Protein AF-A0A2G9TJM7-F1 (afdb_monomer)

Solvent-accessible surface area (backbone atoms only — not comparable to full-atom values): 10454 Å² total; per-residue (Å²): 120,75,66,50,82,43,73,69,55,93,67,30,61,35,33,40,41,34,58,48,59,63,87,46,55,68,60,52,51,51,42,48,72,38,75,63,13,54,89,72,20,67,50,42,52,72,30,36,35,33,71,35,37,36,23,47,44,52,87,74,45,71,68,45,54,50,48,42,71,71,67,34,31,42,33,38,42,65,28,68,54,80,73,73,67,66,75,70,68,60,82,82,78,74,41,66,43,72,48,73,52,54,57,79,51,56,87,92,41,102,71,52,72,57,55,92,48,51,75,65,69,49,48,55,59,16,48,41,61,52,59,49,78,41,38,54,69,51,53,51,40,32,63,72,44,49,84,80,53,64,70,53,80,58,53,40,45,41,57,51,7,51,28,20,60,74,44,68,48,81,87,79,89,63,86,69,66,59,59,79,128

InterPro domains:
  IPR002659 Glycosyl transferase, family 31 [PF01762] (28-93)
  IPR002659 Glycosyl transferase, family 31 [PF01762] (102-172)
  IPR002659 Glycosyl transferase, family 31 [PTHR11214] (13-95)

Organism: Teladorsagia circumcincta (NCBI:txid45464)

Mean predicted aligned error: 8.49 Å

Foldseek 3Di:
DDKQQADQDPLAFKEKEFEDELPVVVVVVVCCVEQCDLVHDVCNVVRNYAYAYEYEPDPNDPVSVVVCVPRSRYIYDDAYCPDPPVVVVPDDDQDFDFDDWDFADPPPDPDHDDCVQPVDRTQFGWGPGRIDMDGPVQVVLLVVCLVVHRHYNRCRSVRGTVSCVVSVNDDDDDPPNTDDD

pLDDT: mean 77.57, std 18.19, range [29.05, 96.69]

Sequence (181 aa):
LNFTSPRIHNESEIIVIVCTKPGDISIRNVIRQTWASPLFSEAVHNKSVSVVFLIGTGYVSLSVREEMRKYNDILQVDVPDSYGNLVYKGQKFIAVKTERGMGPAQEKKRRYIPESSFPEEYLPDYCSGPTYLMTPAALTALMEVVWEAKVFEVEDAFFTGVLARLAGVRIRTERGFWDRL

Secondary structure (DSSP, 8-state):
---------TT-SEEEEEE--TT-HHHHHHHHHTTT-TTT-HHHHTTSEEEEEEEEES---HHHHHHHHHH--EEEEEEE---SSSTTS-SS----EEE---PPPPTTSTT---TTT--SSSPPPEEESSEEEE-HHHHHHHHHHGGGS---S-HHHIIIIIHHHHTTPPP---TTSS---

Structure (mmCIF, N/CA/C/O backbone):
data_AF-A0A2G9TJM7-F1
#
_entry.id   AF-A0A2G9TJM7-F1
#
loop_
_atom_site.group_PDB
_atom_site.id
_atom_site.type_symbol
_atom_site.label_atom_id
_atom_site.label_alt_id
_atom_site.label_comp_id
_atom_site.label_asym_id
_atom_site.label_entity_id
_atom_site.label_seq_id
_atom_site.pdbx_PDB_ins_code
_atom_site.Cartn_x
_atom_site.Cartn_y
_atom_site.Cartn_z
_atom_site.occupancy
_atom_site.B_iso_or_equiv
_atom_site.auth_seq_id
_atom_site.auth_comp_id
_atom_site.auth_asym_id
_atom_site.auth_atom_id
_atom_site.pdbx_PDB_model_num
ATOM 1 N N . LEU A 1 1 ? 11.475 -11.031 -4.960 1.00 51.59 1 LEU A N 1
ATOM 2 C CA . LEU A 1 1 ? 10.708 -9.963 -4.304 1.00 51.59 1 LEU A CA 1
ATOM 3 C C . LEU A 1 1 ? 10.397 -10.409 -2.874 1.00 51.59 1 LEU A C 1
ATOM 5 O O . LEU A 1 1 ? 9.583 -11.295 -2.675 1.00 51.59 1 LEU A O 1
ATOM 9 N N . ASN A 1 2 ? 11.093 -9.894 -1.861 1.00 55.03 2 ASN A N 1
ATOM 10 C CA . ASN A 1 2 ? 10.727 -10.213 -0.475 1.00 55.03 2 ASN A CA 1
ATOM 11 C C . ASN A 1 2 ? 9.569 -9.310 -0.051 1.00 55.03 2 ASN A C 1
ATOM 13 O O . ASN A 1 2 ? 9.771 -8.108 0.104 1.00 55.03 2 ASN A O 1
ATOM 17 N N . PHE A 1 3 ? 8.383 -9.886 0.144 1.00 65.94 3 PHE A N 1
ATOM 18 C CA . PHE A 1 3 ? 7.226 -9.155 0.656 1.00 65.94 3 PHE A CA 1
ATOM 19 C C . PHE A 1 3 ? 7.063 -9.385 2.148 1.00 65.94 3 PHE A C 1
ATOM 21 O O . PHE A 1 3 ? 7.207 -10.504 2.646 1.00 65.94 3 PHE A O 1
ATOM 28 N N . THR A 1 4 ? 6.711 -8.324 2.861 1.00 77.75 4 THR A N 1
ATOM 29 C CA . THR A 1 4 ? 6.114 -8.467 4.186 1.00 77.75 4 THR A CA 1
ATOM 30 C C . THR A 1 4 ? 4.621 -8.718 4.052 1.00 77.75 4 THR A C 1
ATOM 32 O O . THR A 1 4 ? 3.970 -8.178 3.164 1.00 77.75 4 THR A O 1
ATOM 35 N N . SER A 1 5 ? 4.066 -9.539 4.938 1.00 80.75 5 SER A N 1
ATOM 36 C CA . SER A 1 5 ? 2.626 -9.788 4.997 1.00 80.75 5 SER A CA 1
ATOM 37 C C . SER A 1 5 ? 2.018 -8.936 6.112 1.00 80.75 5 SER A C 1
ATOM 39 O O . SER A 1 5 ? 2.157 -9.308 7.281 1.00 80.75 5 SER A O 1
ATOM 41 N N . PRO A 1 6 ? 1.386 -7.789 5.798 1.00 89.31 6 PRO A N 1
ATOM 42 C CA . PRO A 1 6 ? 0.710 -6.997 6.814 1.00 89.31 6 PRO A CA 1
ATOM 43 C C . PRO A 1 6 ? -0.461 -7.784 7.408 1.00 89.31 6 PRO A C 1
ATOM 45 O O . PRO A 1 6 ? -1.064 -8.644 6.761 1.00 89.31 6 PRO A O 1
ATOM 48 N N . ARG A 1 7 ? -0.814 -7.473 8.654 1.00 88.44 7 ARG A N 1
ATOM 49 C CA . ARG A 1 7 ? -1.993 -8.032 9.307 1.00 88.44 7 ARG A CA 1
ATOM 50 C C . ARG A 1 7 ? -3.245 -7.393 8.719 1.00 88.44 7 ARG A C 1
ATOM 52 O O . ARG A 1 7 ? -3.526 -6.228 8.975 1.00 88.44 7 ARG A O 1
ATOM 59 N N . ILE A 1 8 ? -4.021 -8.196 8.007 1.00 89.62 8 ILE A N 1
ATOM 60 C CA . ILE A 1 8 ? -5.370 -7.855 7.555 1.00 89.62 8 ILE A CA 1
ATOM 61 C C . ILE A 1 8 ? -6.353 -8.644 8.419 1.00 89.62 8 ILE A C 1
ATOM 63 O O . ILE A 1 8 ? -6.132 -9.825 8.696 1.00 89.62 8 ILE A O 1
ATOM 67 N N . HIS A 1 9 ? -7.400 -7.984 8.912 1.00 89.44 9 HIS A N 1
ATOM 68 C CA . HIS A 1 9 ? -8.429 -8.648 9.710 1.00 89.44 9 HIS A CA 1
ATOM 69 C C . HIS A 1 9 ? -9.325 -9.522 8.822 1.00 89.44 9 HIS A C 1
ATOM 71 O O . HIS A 1 9 ? -9.636 -9.145 7.696 1.00 89.44 9 HIS A O 1
ATOM 77 N N . ASN A 1 10 ? -9.764 -10.678 9.328 1.00 89.06 10 ASN A N 1
ATOM 78 C CA . ASN A 1 10 ? -10.636 -11.588 8.572 1.00 89.06 10 ASN A CA 1
ATOM 79 C C . ASN A 1 10 ? -11.998 -10.950 8.260 1.00 89.06 10 ASN A C 1
ATOM 81 O O . ASN A 1 10 ? -12.640 -11.308 7.281 1.00 89.06 10 ASN A O 1
ATOM 85 N N . GLU A 1 11 ? -12.425 -10.014 9.106 1.00 92.94 11 GLU A N 1
ATOM 86 C CA . GLU A 1 11 ? -13.655 -9.238 8.977 1.00 92.94 11 GLU A CA 1
ATOM 87 C C . GLU A 1 11 ? -13.518 -8.052 8.010 1.00 92.94 11 GLU A C 1
ATOM 89 O O . GLU A 1 11 ? -14.500 -7.360 7.753 1.00 92.94 11 GLU A O 1
ATOM 94 N N . SER A 1 12 ? -12.315 -7.777 7.494 1.00 92.88 12 SER A N 1
ATOM 95 C CA . SER A 1 12 ? -12.115 -6.656 6.582 1.00 92.88 12 SER A CA 1
ATOM 96 C C . SER A 1 12 ? -12.793 -6.908 5.245 1.00 92.88 12 SER A C 1
ATOM 98 O O . SER A 1 12 ? -12.506 -7.877 4.552 1.00 92.88 12 SER A O 1
ATOM 100 N N . GLU A 1 13 ? -13.653 -5.981 4.854 1.00 93.31 13 GLU A N 1
ATOM 101 C CA . GLU A 1 13 ? -14.315 -5.955 3.550 1.00 93.31 13 GLU A CA 1
ATOM 102 C C . GLU A 1 13 ? -13.517 -5.094 2.565 1.00 93.31 13 GLU A C 1
ATOM 104 O O . GLU A 1 13 ? -13.485 -5.358 1.360 1.00 93.31 13 GLU A O 1
ATOM 109 N N . ILE A 1 14 ? -12.831 -4.075 3.094 1.00 92.19 14 ILE A N 1
ATOM 110 C CA . ILE A 1 14 ? -12.048 -3.106 2.334 1.00 92.19 14 ILE A CA 1
ATOM 111 C C . ILE A 1 14 ? -10.655 -2.970 2.952 1.00 92.19 14 ILE A C 1
ATOM 113 O O . ILE A 1 14 ? -10.470 -2.905 4.167 1.00 92.19 14 ILE A O 1
ATOM 117 N N . ILE A 1 15 ? -9.660 -2.872 2.081 1.00 93.25 15 ILE A N 1
ATOM 118 C CA . ILE A 1 15 ? -8.293 -2.501 2.406 1.00 93.25 15 ILE A CA 1
ATOM 119 C C . ILE A 1 15 ? -8.015 -1.134 1.792 1.00 93.25 15 ILE A C 1
ATOM 121 O O . ILE A 1 15 ? -8.187 -0.937 0.586 1.00 93.25 15 ILE A O 1
ATOM 125 N N . VAL A 1 16 ? -7.557 -0.202 2.624 1.00 92.88 16 VAL A N 1
ATOM 126 C CA . VAL A 1 16 ? -7.010 1.082 2.182 1.00 92.88 16 VAL A CA 1
ATOM 127 C C . VAL A 1 16 ? -5.499 0.936 2.069 1.00 92.88 16 VAL A C 1
ATOM 129 O O . VAL A 1 16 ? -4.809 0.825 3.081 1.00 92.88 16 VAL A O 1
ATOM 132 N N . ILE A 1 17 ? -4.984 0.950 0.844 1.00 90.62 17 ILE A N 1
ATOM 133 C CA . ILE A 1 17 ? -3.545 0.988 0.576 1.00 90.62 17 ILE A CA 1
ATOM 134 C C . ILE A 1 17 ? -3.094 2.445 0.548 1.00 90.62 17 ILE A C 1
ATOM 136 O O . ILE A 1 17 ? -3.658 3.236 -0.206 1.00 90.62 17 ILE A O 1
ATOM 140 N N . VAL A 1 18 ? -2.071 2.796 1.329 1.00 90.44 18 VAL A N 1
ATOM 141 C CA . VAL A 1 18 ? -1.464 4.136 1.355 1.00 90.44 18 VAL A CA 1
ATOM 142 C C . VAL A 1 18 ? 0.018 4.045 0.995 1.00 90.44 18 VAL A C 1
ATOM 144 O O . VAL A 1 18 ? 0.817 3.508 1.760 1.00 90.44 18 VAL A O 1
ATOM 147 N N . CYS A 1 19 ? 0.404 4.606 -0.147 1.00 86.44 19 CYS A N 1
ATOM 148 C CA . CYS A 1 19 ? 1.792 4.647 -0.606 1.00 86.44 19 CYS A CA 1
ATOM 149 C C . CYS A 1 19 ? 2.586 5.697 0.184 1.00 86.44 19 CYS A C 1
ATOM 151 O O . CYS A 1 19 ? 2.199 6.868 0.239 1.00 86.44 19 CYS A O 1
ATOM 153 N N . THR A 1 20 ? 3.709 5.300 0.786 1.00 86.12 20 THR A N 1
ATOM 154 C CA . THR A 1 20 ? 4.606 6.201 1.536 1.00 86.12 20 THR A CA 1
ATOM 155 C C . THR A 1 20 ? 6.072 5.839 1.301 1.00 86.12 20 THR A C 1
ATOM 157 O O . THR A 1 20 ? 6.383 4.708 0.935 1.00 86.12 20 THR A O 1
ATOM 160 N N . LYS A 1 21 ? 7.007 6.765 1.558 1.00 83.50 21 LYS A N 1
ATOM 161 C CA . LYS A 1 21 ? 8.436 6.409 1.563 1.00 83.50 21 LYS A CA 1
ATOM 162 C C . LYS A 1 21 ? 8.779 5.589 2.802 1.00 83.50 21 LYS A C 1
ATOM 164 O O . LYS A 1 21 ? 8.262 5.911 3.873 1.00 83.50 21 LYS A O 1
ATOM 169 N N . PRO A 1 22 ? 9.753 4.664 2.754 1.00 85.56 22 PRO A N 1
ATOM 170 C CA . PRO A 1 22 ? 10.273 3.996 3.945 1.00 85.56 22 PRO A CA 1
ATOM 171 C C . PRO A 1 22 ? 10.634 4.989 5.063 1.00 85.56 22 PRO A C 1
ATOM 173 O O . PRO A 1 22 ? 10.234 4.791 6.205 1.00 85.56 22 PRO A O 1
ATOM 176 N N . GLY A 1 23 ? 11.280 6.115 4.737 1.00 86.38 23 GLY A N 1
ATOM 177 C CA . GLY A 1 23 ? 11.669 7.141 5.716 1.00 86.38 23 GLY A CA 1
ATOM 178 C C . GLY A 1 23 ? 10.523 7.955 6.342 1.00 86.38 23 GLY A C 1
ATOM 179 O O . GLY A 1 23 ? 10.730 8.572 7.385 1.00 86.38 23 GLY A O 1
ATOM 180 N N . ASP A 1 24 ? 9.313 7.932 5.773 1.00 89.00 24 ASP A N 1
ATOM 181 C CA . ASP A 1 24 ? 8.179 8.780 6.185 1.00 89.00 24 ASP A CA 1
ATOM 182 C C . ASP A 1 24 ? 7.390 8.202 7.381 1.00 89.00 24 ASP A C 1
ATOM 184 O O . ASP A 1 24 ? 6.157 8.181 7.410 1.00 89.00 24 ASP A O 1
ATOM 188 N N . ILE A 1 25 ? 8.109 7.746 8.411 1.00 92.00 25 ILE A N 1
ATOM 189 C CA . ILE A 1 25 ? 7.541 7.152 9.636 1.00 92.00 25 ILE A CA 1
ATOM 190 C C . ILE A 1 25 ? 6.568 8.127 10.324 1.00 92.00 25 ILE A C 1
ATOM 192 O O . ILE A 1 25 ? 5.513 7.731 10.823 1.00 92.00 25 ILE A O 1
ATOM 196 N N . SER A 1 26 ? 6.901 9.423 10.346 1.00 92.44 26 SER A N 1
ATOM 197 C CA . SER A 1 26 ? 6.069 10.459 10.971 1.00 92.44 26 SER A CA 1
ATOM 198 C C . SER A 1 26 ? 4.715 10.616 10.275 1.00 92.44 26 SER A C 1
ATOM 200 O O . SER A 1 26 ? 3.699 10.716 10.958 1.00 92.44 26 SER A O 1
ATOM 202 N N . ILE A 1 27 ? 4.678 10.565 8.939 1.00 90.88 27 ILE A N 1
ATOM 203 C CA . ILE A 1 27 ? 3.437 10.646 8.156 1.00 90.88 27 ILE A CA 1
ATOM 204 C C . ILE A 1 27 ? 2.540 9.448 8.471 1.00 90.88 27 ILE A C 1
ATOM 206 O O . ILE A 1 27 ? 1.357 9.630 8.767 1.00 90.88 27 ILE A O 1
ATOM 210 N N . ARG A 1 28 ? 3.100 8.232 8.484 1.00 94.50 28 ARG A N 1
ATOM 211 C CA . ARG A 1 28 ? 2.340 7.027 8.848 1.00 94.50 28 ARG A CA 1
ATOM 212 C C . ARG A 1 28 ? 1.782 7.113 10.266 1.00 94.50 28 ARG A C 1
ATOM 214 O O . ARG A 1 28 ? 0.617 6.798 10.484 1.00 94.50 28 ARG A O 1
ATOM 221 N N . ASN A 1 29 ? 2.563 7.617 11.222 1.00 96.56 29 ASN A N 1
ATOM 222 C CA . ASN A 1 29 ? 2.089 7.823 12.592 1.00 96.56 29 ASN A CA 1
ATOM 223 C C . ASN A 1 29 ? 0.942 8.839 12.680 1.00 96.56 29 ASN A C 1
ATOM 225 O O . ASN A 1 29 ? -0.026 8.578 13.390 1.00 96.56 29 ASN A O 1
ATOM 229 N N . VAL A 1 30 ? 1.007 9.952 11.942 1.00 96.06 30 VAL A N 1
ATOM 230 C CA . VAL A 1 30 ? -0.104 10.919 11.877 1.00 96.06 30 VAL A CA 1
ATOM 231 C C . VAL A 1 30 ? -1.360 10.252 11.322 1.00 96.06 30 VAL A C 1
ATOM 233 O O . VAL A 1 30 ? -2.437 10.420 11.884 1.00 96.06 30 VAL A O 1
ATOM 236 N N . ILE A 1 31 ? -1.240 9.445 10.267 1.00 95.56 31 ILE A N 1
ATOM 237 C CA . ILE A 1 31 ? -2.373 8.702 9.700 1.00 95.56 31 ILE A CA 1
ATOM 238 C C . ILE A 1 31 ? -2.983 7.752 10.740 1.00 95.56 31 ILE A C 1
ATOM 240 O O . ILE A 1 31 ? -4.186 7.830 10.997 1.00 95.56 31 ILE A O 1
ATOM 244 N N . ARG A 1 32 ? -2.156 6.935 11.410 1.00 96.69 32 ARG A N 1
ATOM 245 C CA . ARG A 1 32 ? -2.582 6.015 12.487 1.00 96.69 32 ARG A CA 1
ATOM 246 C C . ARG A 1 32 ? -3.292 6.729 13.640 1.00 96.69 32 ARG A C 1
ATOM 248 O O . ARG A 1 32 ? -4.166 6.149 14.268 1.00 96.69 32 ARG A O 1
ATOM 255 N N . GLN A 1 33 ? -2.907 7.971 13.933 1.00 96.31 33 GLN A N 1
ATOM 256 C CA . GLN A 1 33 ? -3.470 8.775 15.024 1.00 96.31 33 GLN A CA 1
ATOM 257 C C . GLN A 1 33 ? -4.669 9.632 14.600 1.00 96.31 33 GLN A C 1
ATOM 259 O O . GLN A 1 33 ? -5.311 10.235 15.456 1.00 96.31 33 GLN A O 1
ATOM 264 N N . THR A 1 34 ? -4.979 9.692 13.305 1.00 95.19 34 THR A N 1
ATOM 265 C CA . T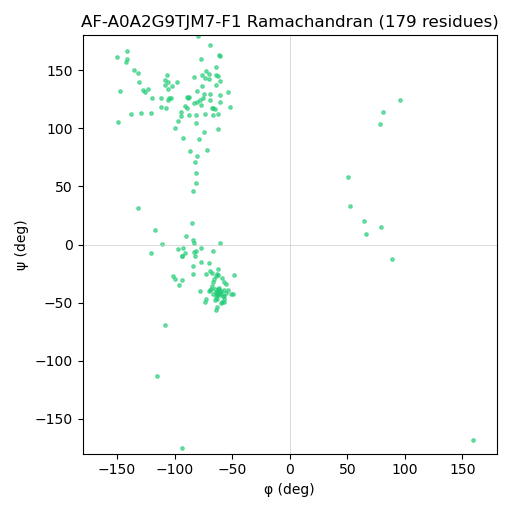HR A 1 34 ? -6.076 10.498 12.760 1.00 95.19 34 THR A CA 1
ATOM 266 C C . THR A 1 34 ? -7.135 9.590 12.142 1.00 95.19 34 THR A C 1
ATOM 268 O O . THR A 1 34 ? -7.785 8.837 12.860 1.00 95.19 34 THR A O 1
ATOM 271 N N . TRP A 1 35 ? -7.329 9.630 10.825 1.00 94.12 35 TRP A N 1
ATOM 272 C CA . TRP A 1 35 ? -8.434 8.942 10.157 1.00 94.12 35 TRP A CA 1
ATOM 273 C C . TRP A 1 35 ? -8.302 7.412 10.169 1.00 94.12 35 TRP A C 1
ATOM 275 O O . TRP A 1 35 ? -9.313 6.722 10.069 1.00 94.12 35 TRP A O 1
ATOM 285 N N . ALA A 1 36 ? -7.088 6.870 10.321 1.00 95.31 36 ALA A N 1
ATOM 286 C CA . ALA A 1 36 ? -6.862 5.429 10.464 1.00 95.31 36 ALA A CA 1
ATOM 287 C C . ALA A 1 36 ? -6.888 4.967 11.933 1.00 95.31 36 ALA A C 1
ATOM 289 O O . ALA A 1 36 ? -6.555 3.821 12.227 1.00 95.31 36 ALA A O 1
ATOM 290 N N . SER A 1 37 ? -7.253 5.847 12.870 1.00 95.69 37 SER A N 1
ATOM 291 C CA . SER A 1 37 ? -7.366 5.495 14.282 1.00 95.69 37 SER A CA 1
ATOM 292 C C . SER A 1 37 ? -8.695 4.787 14.562 1.00 95.69 37 SER A C 1
ATOM 294 O O . SER A 1 37 ? -9.748 5.343 14.236 1.00 95.69 37 SER A O 1
ATOM 296 N N . PRO A 1 38 ? -8.704 3.645 15.276 1.00 95.31 38 PRO A N 1
ATOM 297 C CA . PRO A 1 38 ? -9.941 3.015 15.745 1.00 95.31 38 PRO A CA 1
ATOM 298 C C . PRO A 1 38 ? -10.689 3.852 16.800 1.00 95.31 38 PRO A C 1
ATOM 300 O O . PRO A 1 38 ? -11.773 3.465 17.223 1.00 95.31 38 PRO A O 1
ATOM 303 N N . LEU A 1 39 ? -10.119 4.974 17.261 1.00 95.81 39 LEU A N 1
ATOM 304 C CA . LEU A 1 39 ? -10.809 5.943 18.122 1.00 95.81 39 LEU A CA 1
ATOM 305 C C . LEU A 1 39 ? -11.658 6.941 17.325 1.00 95.81 39 LEU A C 1
ATOM 307 O O . LEU A 1 39 ? -12.595 7.513 17.872 1.00 95.81 39 LEU A O 1
ATOM 311 N N . PHE A 1 40 ? -11.307 7.177 16.058 1.00 94.75 40 PHE A N 1
ATOM 312 C CA . PHE A 1 40 ? -11.908 8.221 15.221 1.00 94.75 40 PHE A CA 1
ATOM 313 C C . PHE A 1 40 ? -12.572 7.676 13.950 1.00 94.75 40 PHE A C 1
ATOM 315 O O . PHE A 1 40 ? -13.236 8.428 13.243 1.00 94.75 40 PHE A O 1
ATOM 322 N N . SER A 1 41 ? -12.410 6.384 13.658 1.00 95.12 41 SER A N 1
ATOM 323 C CA . SER A 1 41 ? -13.020 5.707 12.518 1.00 95.12 41 SER A CA 1
ATOM 324 C C . SER A 1 41 ? -13.726 4.437 12.971 1.00 95.12 41 SER A C 1
ATOM 326 O O . SER A 1 41 ? -13.086 3.472 13.391 1.00 95.12 41 SER A O 1
ATOM 328 N N . GLU A 1 42 ? -15.053 4.427 12.852 1.00 95.88 42 GLU A N 1
ATOM 329 C CA . GLU A 1 42 ? -15.889 3.273 13.194 1.00 95.88 42 GLU A CA 1
ATOM 330 C C . GLU A 1 42 ? -15.561 2.055 12.320 1.00 95.88 42 GLU A C 1
ATOM 332 O O . GLU A 1 42 ? -15.481 0.938 12.823 1.00 95.88 42 GLU A O 1
ATOM 337 N N . ALA A 1 43 ? -15.276 2.273 11.033 1.00 94.19 43 ALA A N 1
ATOM 338 C CA . ALA A 1 43 ? -14.922 1.207 10.099 1.00 94.19 43 ALA A CA 1
ATOM 339 C C . ALA A 1 43 ? -13.576 0.536 10.434 1.00 94.19 43 ALA A C 1
ATOM 341 O O . ALA A 1 43 ? -13.385 -0.660 10.215 1.00 94.19 43 ALA A O 1
ATOM 342 N N . VAL A 1 44 ? -12.630 1.294 10.997 1.00 95.12 44 VAL A N 1
ATOM 343 C CA . VAL A 1 44 ? -11.378 0.719 11.514 1.00 95.12 44 VAL A CA 1
ATOM 344 C C . VAL A 1 44 ? -11.621 0.066 12.876 1.00 95.12 44 VAL A C 1
ATOM 346 O O . VAL A 1 44 ? -11.116 -1.024 13.135 1.00 95.12 44 VAL A O 1
ATOM 349 N N . HIS A 1 45 ? -12.433 0.688 13.737 1.00 95.44 45 HIS A N 1
ATOM 350 C CA . HIS A 1 45 ? -12.792 0.156 15.053 1.00 95.44 45 HIS A CA 1
ATOM 351 C C . HIS A 1 45 ? -13.438 -1.232 14.966 1.00 95.44 45 HIS A C 1
ATOM 353 O O . HIS A 1 45 ? -13.044 -2.155 15.680 1.00 95.44 45 HIS A O 1
ATOM 359 N N . ASN A 1 46 ? -14.404 -1.393 14.060 1.00 95.88 46 ASN A N 1
ATOM 360 C CA . ASN A 1 46 ? -15.118 -2.646 13.838 1.00 95.88 46 ASN A CA 1
ATOM 361 C C . ASN A 1 46 ? -14.374 -3.620 12.903 1.00 95.88 46 ASN A C 1
ATOM 363 O O . ASN A 1 46 ? -14.880 -4.710 12.649 1.00 95.88 46 ASN A O 1
ATOM 367 N N . LYS A 1 47 ? -13.176 -3.247 12.423 1.00 95.12 47 LYS A N 1
ATOM 368 C CA . LYS A 1 47 ? -12.302 -4.025 11.525 1.00 95.12 47 LYS A CA 1
ATOM 369 C C . LYS A 1 47 ? -12.843 -4.279 10.112 1.00 95.12 47 LYS A C 1
ATOM 371 O O . LYS A 1 47 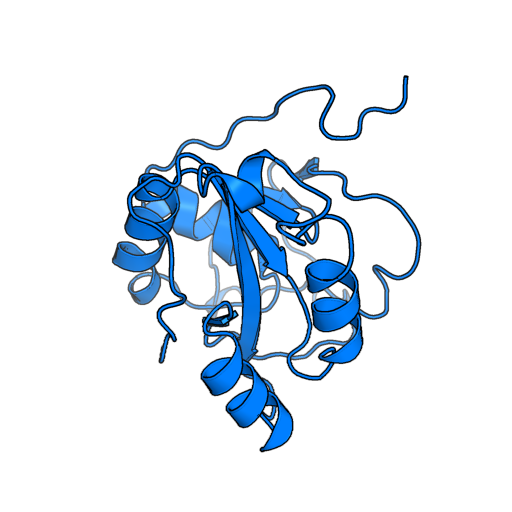? -12.194 -5.011 9.360 1.00 95.12 47 LYS A O 1
ATOM 376 N N . SER A 1 48 ? -13.956 -3.653 9.720 1.00 95.81 48 SER A N 1
ATOM 377 C CA . SER A 1 48 ? -14.460 -3.698 8.334 1.00 95.81 48 SER A CA 1
ATOM 378 C C . SER A 1 48 ? -13.471 -3.077 7.340 1.00 95.81 48 SER A C 1
ATOM 380 O O . SER A 1 48 ? -13.426 -3.477 6.176 1.00 95.81 48 SER A O 1
ATOM 382 N N . VAL A 1 49 ? -12.622 -2.153 7.806 1.00 94.56 49 VAL A N 1
ATOM 383 C CA . VAL A 1 49 ? -11.540 -1.542 7.030 1.00 94.56 49 VAL A CA 1
ATOM 384 C C . VAL A 1 49 ? -10.183 -1.815 7.677 1.00 94.56 49 VAL A C 1
ATOM 386 O O . VAL A 1 49 ? -9.955 -1.462 8.834 1.00 94.56 49 VAL A O 1
ATOM 389 N N . SER A 1 50 ? -9.250 -2.365 6.896 1.00 95.06 50 SER A N 1
ATOM 390 C CA . SER A 1 50 ? -7.823 -2.424 7.245 1.00 95.06 50 SER A CA 1
ATOM 391 C C . SER A 1 50 ? -7.040 -1.358 6.475 1.00 95.06 50 SER A C 1
ATOM 393 O O . SER A 1 50 ? -7.239 -1.185 5.275 1.00 95.06 50 SER A O 1
ATOM 395 N N . VAL A 1 51 ? -6.122 -0.655 7.142 1.00 95.31 51 VAL A N 1
ATOM 396 C CA . VAL A 1 51 ? -5.217 0.315 6.500 1.00 95.31 51 VAL A CA 1
ATOM 397 C C . VAL A 1 51 ? -3.826 -0.298 6.402 1.00 95.31 51 VAL A C 1
ATOM 399 O O . VAL A 1 51 ? -3.279 -0.743 7.406 1.00 95.31 51 VAL A O 1
ATOM 402 N N . VAL A 1 52 ? -3.261 -0.320 5.196 1.00 94.56 52 VAL A N 1
ATOM 403 C CA . VAL A 1 52 ? -1.946 -0.900 4.906 1.00 94.56 52 VAL A CA 1
ATOM 404 C C . VAL A 1 52 ? -1.076 0.143 4.214 1.00 94.56 52 VAL A C 1
ATOM 406 O O . VAL A 1 52 ? -1.486 0.767 3.235 1.00 94.56 52 VAL A O 1
ATOM 409 N N . PHE A 1 53 ? 0.148 0.319 4.697 1.00 92.56 53 PHE A N 1
ATOM 410 C CA . PHE A 1 53 ? 1.136 1.198 4.087 1.00 92.56 53 PHE A CA 1
ATOM 411 C C . PHE A 1 53 ? 1.988 0.433 3.079 1.00 92.56 53 PHE A C 1
ATOM 413 O O . PHE A 1 53 ? 2.694 -0.503 3.448 1.00 92.56 53 PHE A O 1
ATOM 420 N N . LEU A 1 54 ? 1.950 0.855 1.820 1.00 88.31 54 LEU A N 1
ATOM 421 C CA . LEU A 1 54 ? 2.806 0.329 0.762 1.00 88.31 54 LEU A CA 1
ATOM 422 C C . LEU A 1 54 ? 4.104 1.144 0.716 1.00 88.31 54 LEU A C 1
ATOM 424 O O . LEU A 1 54 ? 4.058 2.378 0.680 1.00 88.31 54 LEU A O 1
ATOM 428 N N . ILE A 1 55 ? 5.252 0.463 0.774 1.00 84.62 55 ILE A N 1
ATOM 429 C CA . ILE A 1 55 ? 6.585 1.083 0.689 1.00 84.62 55 ILE A CA 1
ATOM 430 C C . ILE A 1 55 ? 7.473 0.330 -0.312 1.00 84.62 55 ILE A C 1
ATOM 432 O O . ILE A 1 55 ? 7.378 -0.891 -0.422 1.00 84.62 55 ILE A O 1
ATOM 436 N N . GLY A 1 56 ? 8.373 1.039 -0.999 1.00 76.56 56 GLY A N 1
ATOM 437 C CA . GLY A 1 56 ? 9.379 0.435 -1.886 1.00 76.56 56 GLY A CA 1
ATOM 438 C C . GLY A 1 56 ? 10.608 -0.142 -1.161 1.00 76.56 56 GLY A C 1
ATOM 439 O O . GLY A 1 56 ? 10.761 -0.042 0.066 1.00 76.56 56 GLY A O 1
ATOM 440 N N . THR A 1 57 ? 11.542 -0.708 -1.928 1.00 66.00 57 THR A N 1
ATOM 441 C CA . THR A 1 57 ? 12.883 -1.098 -1.469 1.00 66.00 57 THR A CA 1
ATOM 442 C C . THR A 1 57 ? 13.846 0.080 -1.569 1.00 66.00 57 THR A C 1
ATOM 444 O O . THR A 1 57 ? 14.633 0.234 -2.499 1.00 66.00 57 THR A O 1
ATOM 447 N N . GLY A 1 58 ? 13.768 0.950 -0.560 1.00 63.50 58 GLY A N 1
ATOM 448 C CA . GLY A 1 58 ? 14.841 1.880 -0.200 1.00 63.50 58 GLY A CA 1
ATOM 449 C C . GLY A 1 58 ? 15.752 1.301 0.891 1.00 63.50 58 GLY A C 1
ATOM 450 O O . GLY A 1 58 ? 15.571 0.166 1.338 1.00 63.50 58 GLY A O 1
ATOM 451 N N . TYR A 1 59 ? 16.712 2.094 1.385 1.00 63.31 59 TYR A N 1
ATOM 452 C CA . TYR A 1 59 ? 17.459 1.746 2.601 1.00 63.31 59 TYR A CA 1
ATOM 453 C C . TYR A 1 59 ? 16.490 1.668 3.790 1.00 63.31 59 TYR A C 1
ATOM 455 O O . TYR A 1 59 ? 16.091 2.685 4.360 1.00 63.31 59 TYR A O 1
ATOM 463 N N . VAL A 1 60 ? 16.087 0.450 4.154 1.00 70.94 60 VAL A N 1
ATOM 464 C CA . VAL A 1 60 ? 15.266 0.197 5.341 1.00 70.94 60 VAL A CA 1
ATOM 465 C C . VAL A 1 60 ? 16.162 0.348 6.566 1.00 70.94 60 VAL A C 1
ATOM 467 O O . VAL A 1 60 ? 16.888 -0.576 6.942 1.00 70.94 60 VAL A O 1
ATOM 470 N N . SER A 1 61 ? 16.121 1.526 7.185 1.00 81.94 61 SER A N 1
ATOM 471 C CA . SER A 1 61 ? 16.803 1.782 8.451 1.00 81.94 61 SER A CA 1
ATOM 472 C C . SER A 1 61 ? 16.266 0.875 9.562 1.00 81.94 61 SER A C 1
ATOM 474 O O . SER A 1 61 ? 15.165 0.322 9.479 1.00 81.94 61 SER A O 1
ATOM 476 N N . LEU A 1 62 ? 17.028 0.757 10.652 1.00 87.06 62 LEU A N 1
ATOM 477 C CA . LEU A 1 62 ? 16.583 0.042 11.852 1.00 87.06 62 LEU A CA 1
ATOM 478 C C . LEU A 1 62 ? 15.225 0.558 12.353 1.00 87.06 62 LEU A C 1
ATOM 480 O O . LEU A 1 62 ? 14.360 -0.248 12.672 1.00 87.06 62 LEU A O 1
ATOM 484 N N . SER A 1 63 ? 14.998 1.875 12.304 1.00 90.56 63 SER A N 1
ATOM 485 C CA . SER A 1 63 ? 13.725 2.486 12.701 1.00 90.56 63 SER A CA 1
ATOM 486 C C . SER A 1 63 ? 12.528 2.015 11.867 1.00 90.56 63 SER A C 1
ATOM 488 O O . SER A 1 63 ? 11.453 1.798 12.420 1.00 90.56 63 SER A O 1
ATOM 490 N N . VAL A 1 64 ? 12.698 1.801 10.557 1.00 89.31 64 VAL A N 1
ATOM 491 C CA . VAL A 1 64 ? 11.624 1.258 9.709 1.00 89.31 64 VAL A CA 1
ATOM 492 C C . VAL A 1 64 ? 11.378 -0.211 10.044 1.00 89.31 64 VAL A C 1
ATOM 494 O O . VAL A 1 64 ? 10.231 -0.625 10.160 1.00 89.31 64 VAL A O 1
ATOM 497 N N . ARG A 1 65 ? 12.430 -1.003 10.291 1.00 89.38 65 ARG A N 1
ATOM 498 C CA . ARG A 1 65 ? 12.263 -2.406 10.718 1.00 89.38 65 ARG A CA 1
ATOM 499 C C . ARG A 1 65 ? 11.525 -2.514 12.052 1.00 89.38 65 ARG A C 1
ATOM 501 O O . ARG A 1 65 ? 10.672 -3.383 12.210 1.00 89.38 65 ARG A O 1
ATOM 508 N N . GLU A 1 66 ? 11.846 -1.646 13.005 1.00 92.62 66 GLU A N 1
ATOM 509 C CA . GLU A 1 66 ? 11.148 -1.567 14.290 1.00 92.62 66 GLU A CA 1
ATOM 510 C C . GLU A 1 66 ? 9.682 -1.171 14.111 1.00 92.62 66 GLU A C 1
ATOM 512 O O . GLU A 1 66 ? 8.807 -1.794 14.710 1.00 92.62 66 GLU A O 1
ATOM 517 N N . GLU A 1 67 ? 9.397 -0.195 13.247 1.00 94.06 67 GLU A N 1
ATOM 518 C CA . GLU A 1 67 ? 8.029 0.193 12.900 1.00 94.06 67 GLU A CA 1
ATOM 519 C C . GLU A 1 67 ? 7.240 -0.980 12.302 1.00 94.06 67 GLU A C 1
ATOM 521 O O . GLU A 1 67 ? 6.140 -1.275 12.773 1.00 94.06 67 GLU A O 1
ATOM 526 N N . MET A 1 68 ? 7.815 -1.679 11.318 1.00 91.75 68 MET A N 1
ATOM 527 C CA . MET A 1 68 ? 7.194 -2.843 10.679 1.00 91.75 68 MET A CA 1
ATOM 528 C C . MET A 1 68 ? 6.856 -3.923 11.707 1.00 91.75 68 MET A C 1
ATOM 530 O O . MET A 1 68 ? 5.747 -4.451 11.701 1.00 91.75 68 MET A O 1
ATOM 534 N N . ARG A 1 69 ? 7.777 -4.212 12.639 1.00 91.38 69 ARG A N 1
ATOM 535 C CA . ARG A 1 69 ? 7.535 -5.183 13.720 1.00 91.38 69 ARG A CA 1
ATOM 536 C C . ARG A 1 69 ? 6.478 -4.709 14.709 1.00 91.38 69 ARG A C 1
ATOM 538 O O . ARG A 1 69 ? 5.737 -5.535 15.233 1.00 91.38 69 ARG A O 1
ATOM 545 N N . LYS A 1 70 ? 6.434 -3.408 14.996 1.00 94.25 70 LYS A N 1
ATOM 546 C CA . LYS A 1 70 ? 5.530 -2.830 15.992 1.00 94.25 70 LYS A CA 1
ATOM 547 C C . LYS A 1 70 ? 4.082 -2.802 15.514 1.00 94.25 70 LYS A C 1
ATOM 549 O O . LYS A 1 70 ? 3.197 -3.149 16.289 1.00 94.25 70 LYS A O 1
ATOM 554 N N . TYR A 1 71 ? 3.843 -2.354 14.283 1.00 94.50 71 TYR A N 1
ATOM 555 C CA . TYR A 1 71 ? 2.485 -2.111 13.787 1.00 94.50 71 TYR A CA 1
ATOM 556 C C . TYR A 1 71 ? 1.967 -3.218 12.871 1.00 94.50 71 TYR A C 1
ATOM 558 O O . TYR A 1 71 ? 0.763 -3.453 12.836 1.00 94.50 71 TYR A O 1
ATOM 566 N N . ASN A 1 72 ? 2.862 -3.932 12.183 1.00 93.56 72 ASN A N 1
ATOM 567 C CA . ASN A 1 72 ? 2.519 -5.007 11.254 1.00 93.56 72 ASN A CA 1
ATOM 568 C C . ASN A 1 72 ? 1.489 -4.594 10.183 1.00 93.56 72 ASN A C 1
ATOM 570 O O . ASN A 1 72 ? 0.659 -5.397 9.771 1.00 93.56 72 ASN A O 1
ATOM 574 N N . ASP A 1 73 ? 1.532 -3.335 9.751 1.00 95.38 73 ASP A N 1
ATOM 575 C CA . ASP A 1 73 ? 0.617 -2.721 8.782 1.00 95.38 73 ASP A CA 1
ATOM 576 C C . ASP A 1 73 ? 1.344 -2.268 7.503 1.00 95.38 73 ASP A C 1
ATOM 578 O O . ASP A 1 73 ? 0.785 -1.538 6.692 1.00 95.38 73 ASP A O 1
ATOM 582 N N . ILE A 1 74 ? 2.598 -2.693 7.309 1.00 92.75 74 ILE A N 1
ATOM 583 C CA . ILE A 1 74 ? 3.431 -2.312 6.164 1.00 92.75 74 ILE A CA 1
ATOM 584 C C . ILE A 1 74 ? 3.548 -3.485 5.185 1.00 92.75 74 ILE A C 1
ATOM 586 O O . ILE A 1 74 ? 4.025 -4.566 5.545 1.00 92.75 74 ILE A O 1
ATOM 590 N N . LEU A 1 75 ? 3.176 -3.235 3.931 1.00 88.88 75 LEU A N 1
ATOM 591 C CA . LEU A 1 75 ? 3.492 -4.064 2.773 1.00 88.88 75 LEU A CA 1
ATOM 592 C C . LEU A 1 75 ? 4.717 -3.462 2.080 1.00 88.88 75 LEU A C 1
ATOM 594 O O . LEU A 1 75 ? 4.633 -2.416 1.442 1.00 88.88 75 LEU A O 1
ATOM 598 N N . GLN A 1 76 ? 5.872 -4.104 2.224 1.00 84.94 76 GLN A N 1
ATOM 599 C CA . GLN A 1 76 ? 7.056 -3.724 1.467 1.00 84.94 76 GLN A CA 1
ATOM 600 C C . GLN A 1 76 ? 7.079 -4.465 0.132 1.00 84.94 76 GLN A C 1
ATOM 602 O O . GLN A 1 76 ? 7.023 -5.693 0.113 1.00 84.94 76 GLN A O 1
ATOM 607 N N . VAL A 1 77 ? 7.198 -3.719 -0.964 1.00 76.44 77 VAL A N 1
ATOM 608 C CA . VAL A 1 77 ? 7.395 -4.250 -2.315 1.00 76.44 77 VAL A CA 1
ATOM 609 C C . VAL A 1 77 ? 8.815 -3.967 -2.778 1.00 76.44 77 VAL A C 1
ATOM 611 O O . VAL A 1 77 ? 9.382 -2.911 -2.504 1.00 76.44 77 VAL A O 1
ATOM 614 N N . ASP A 1 78 ? 9.398 -4.928 -3.487 1.00 70.50 78 ASP A N 1
ATOM 615 C CA . ASP A 1 78 ? 10.769 -4.856 -3.991 1.00 70.50 78 ASP A CA 1
ATOM 616 C C . ASP A 1 78 ? 10.854 -4.038 -5.289 1.00 70.50 78 ASP A C 1
ATOM 618 O O . ASP A 1 78 ? 11.178 -4.531 -6.366 1.00 70.50 78 ASP A O 1
ATOM 622 N N . VAL A 1 79 ? 10.465 -2.767 -5.151 1.00 62.94 79 VAL A N 1
ATOM 623 C CA . VAL A 1 79 ? 10.527 -1.700 -6.151 1.00 62.94 79 VAL A CA 1
ATOM 624 C C . VAL A 1 79 ? 11.642 -0.743 -5.727 1.00 62.94 79 VAL A C 1
ATOM 626 O O . VAL A 1 79 ? 11.505 -0.139 -4.659 1.00 62.94 79 VAL A O 1
ATOM 629 N N . PRO A 1 80 ? 12.715 -0.563 -6.523 1.00 57.88 80 PRO A N 1
ATOM 630 C CA . PRO A 1 80 ? 13.769 0.390 -6.205 1.00 57.88 80 PRO A CA 1
ATOM 631 C C . PRO A 1 80 ? 13.177 1.768 -5.923 1.00 57.88 80 PRO A C 1
ATOM 633 O O . PRO A 1 80 ? 12.535 2.373 -6.781 1.00 57.88 80 PRO A O 1
ATOM 636 N N . ASP A 1 81 ? 13.384 2.256 -4.705 1.00 52.69 81 ASP A N 1
ATOM 637 C CA . ASP A 1 81 ? 12.855 3.546 -4.277 1.00 52.69 81 ASP A CA 1
ATOM 638 C C . ASP A 1 81 ? 13.787 4.675 -4.757 1.00 52.69 81 ASP A C 1
ATOM 640 O O . ASP A 1 81 ? 14.528 5.291 -3.990 1.00 52.69 81 ASP A O 1
ATOM 644 N N . SER A 1 82 ? 13.810 4.937 -6.064 1.00 48.44 82 SER A N 1
ATOM 645 C CA . SER A 1 82 ? 14.554 6.042 -6.691 1.00 48.44 82 SER A CA 1
ATOM 646 C C . SER A 1 82 ? 13.776 7.362 -6.574 1.00 48.44 82 SER A C 1
ATOM 648 O O . SER A 1 82 ? 13.478 8.066 -7.539 1.00 48.44 82 SER A O 1
ATOM 650 N N . TYR A 1 83 ? 13.375 7.730 -5.357 1.00 51.66 83 TYR A N 1
ATOM 651 C CA . TYR A 1 83 ? 12.317 8.725 -5.196 1.00 51.66 83 TYR A CA 1
ATOM 652 C C . TYR A 1 83 ? 12.771 10.181 -5.038 1.00 51.66 83 TYR A C 1
ATOM 654 O O . TYR A 1 83 ? 12.846 10.743 -3.938 1.00 51.66 83 TYR A O 1
ATOM 662 N N . GLY A 1 84 ? 12.844 10.854 -6.189 1.00 46.09 84 GLY A N 1
ATOM 663 C CA . GLY A 1 84 ? 12.510 12.278 -6.341 1.00 46.09 84 GLY A CA 1
ATOM 664 C C . GLY A 1 84 ? 11.003 12.564 -6.532 1.00 46.09 84 GLY A C 1
ATOM 665 O O . GLY A 1 84 ? 10.595 13.726 -6.528 1.00 46.09 84 GLY A O 1
ATOM 666 N N . ASN A 1 85 ? 10.148 11.541 -6.675 1.00 47.09 85 ASN A N 1
ATOM 667 C CA . ASN A 1 85 ? 8.766 11.688 -7.175 1.00 47.09 85 ASN A CA 1
ATOM 668 C C . ASN A 1 85 ? 7.643 11.858 -6.110 1.00 47.09 85 ASN A C 1
ATOM 670 O O . ASN A 1 85 ? 6.514 12.183 -6.460 1.00 47.09 85 ASN A O 1
ATOM 674 N N . LEU A 1 86 ? 7.917 11.666 -4.813 1.00 47.09 86 LEU A N 1
ATOM 675 C CA . LEU A 1 86 ? 6.949 11.667 -3.691 1.00 47.09 86 LEU A CA 1
ATOM 676 C C . LEU A 1 86 ? 7.041 13.040 -3.025 1.00 47.09 86 LEU A C 1
ATOM 678 O O . LEU A 1 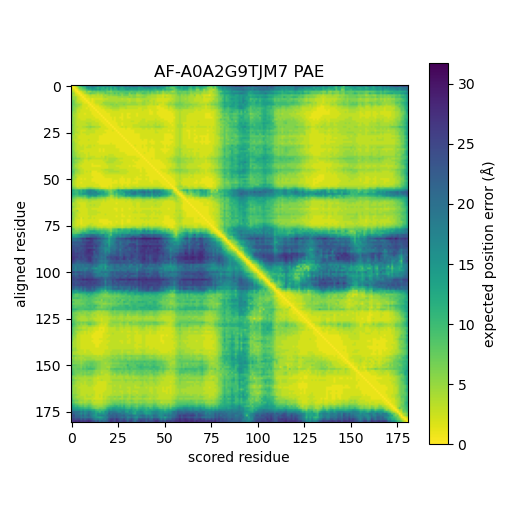86 ? 6.038 13.596 -2.600 1.00 47.09 86 LEU A O 1
ATOM 682 N N . VAL A 1 87 ? 8.232 13.654 -3.088 1.00 44.12 87 VAL A N 1
ATOM 683 C CA . VAL A 1 87 ? 8.491 15.046 -2.694 1.00 44.12 87 VAL A CA 1
ATOM 684 C C . VAL A 1 87 ? 7.715 16.038 -3.577 1.00 44.12 87 VAL A C 1
ATOM 686 O O . VAL A 1 87 ? 7.380 17.121 -3.117 1.00 44.12 87 VAL A O 1
ATOM 689 N N . TYR A 1 88 ? 7.356 15.668 -4.815 1.00 38.75 88 TYR A N 1
ATOM 690 C CA . TYR A 1 88 ? 6.546 16.509 -5.714 1.00 38.75 88 TYR A CA 1
ATOM 691 C C . TYR A 1 88 ? 5.039 16.194 -5.724 1.00 38.75 88 TYR A C 1
ATOM 693 O O . TYR A 1 88 ? 4.286 16.950 -6.328 1.00 38.75 88 TYR A O 1
ATOM 701 N N . LYS A 1 89 ? 4.570 15.164 -4.999 1.00 47.19 89 LYS A N 1
ATOM 702 C CA . LYS A 1 89 ? 3.149 15.052 -4.592 1.00 47.19 89 LYS A CA 1
ATOM 703 C C . LYS A 1 89 ? 2.887 15.846 -3.291 1.00 47.19 89 LYS A C 1
ATOM 705 O O . LYS A 1 89 ? 1.898 15.630 -2.597 1.00 47.19 89 LYS A O 1
ATOM 710 N N . GLY A 1 90 ? 3.789 16.775 -2.953 1.00 37.53 90 GLY A N 1
ATOM 711 C CA . GLY A 1 90 ? 3.622 17.752 -1.892 1.00 37.53 90 GLY A CA 1
ATOM 712 C C . GLY A 1 90 ? 2.518 18.745 -2.243 1.00 37.53 90 GLY A C 1
ATOM 713 O O . GLY A 1 90 ? 2.644 19.525 -3.179 1.00 37.53 90 GLY A O 1
ATOM 714 N N . GLN A 1 91 ? 1.475 18.727 -1.419 1.00 35.91 91 GLN A N 1
ATOM 715 C CA . GLN A 1 91 ? 0.326 19.628 -1.413 1.00 35.91 91 GLN A CA 1
ATOM 716 C C . GLN A 1 91 ? -0.755 19.354 -2.477 1.00 35.91 91 GLN A C 1
ATOM 718 O O . GLN A 1 91 ? -0.715 19.811 -3.615 1.00 35.91 91 GLN A O 1
ATOM 723 N N . LYS A 1 92 ? -1.825 18.764 -1.931 1.00 29.05 92 LYS A N 1
ATOM 724 C CA . LYS A 1 92 ? -3.227 18.729 -2.359 1.00 29.05 92 LYS A CA 1
ATOM 725 C C . LYS A 1 92 ? -3.693 17.513 -3.185 1.00 29.05 92 LYS A C 1
ATOM 727 O O . LYS A 1 92 ? -3.237 17.270 -4.294 1.00 29.05 92 LYS A O 1
ATOM 732 N N . PHE A 1 93 ? -4.743 16.900 -2.622 1.00 29.33 93 PHE A N 1
ATOM 733 C CA . PHE A 1 93 ? -5.722 15.962 -3.187 1.00 29.33 93 PHE A CA 1
ATOM 734 C C . PHE A 1 93 ? -5.281 14.493 -3.300 1.00 29.33 93 PHE A C 1
ATOM 736 O O . PHE A 1 93 ? -4.420 14.134 -4.097 1.00 29.33 93 PHE A O 1
ATOM 743 N N . ILE A 1 94 ? -5.944 13.622 -2.529 1.00 31.72 94 ILE A N 1
ATOM 744 C CA . ILE A 1 94 ? -6.172 12.244 -2.969 1.00 31.72 94 ILE A CA 1
ATOM 745 C C . ILE A 1 94 ? -7.118 12.406 -4.159 1.00 31.72 94 ILE A C 1
ATOM 747 O O . ILE A 1 94 ? -8.171 13.005 -4.023 1.00 31.72 94 ILE A O 1
ATOM 751 N N . ALA A 1 95 ? -6.698 12.009 -5.346 1.00 35.81 95 ALA A N 1
ATOM 752 C CA . ALA A 1 95 ? -7.536 11.954 -6.529 1.00 35.81 95 ALA A CA 1
ATOM 753 C C . ALA A 1 95 ? -7.151 10.646 -7.193 1.00 35.81 95 ALA A C 1
ATOM 755 O O . ALA A 1 95 ? -6.010 10.522 -7.624 1.00 35.81 95 ALA A O 1
ATOM 756 N N . VAL A 1 96 ? -8.056 9.668 -7.224 1.00 44.22 96 VAL A N 1
ATOM 757 C CA . VAL A 1 96 ? -7.853 8.468 -8.037 1.00 44.22 96 VAL A CA 1
ATOM 758 C C . VAL A 1 96 ? -8.205 8.866 -9.460 1.00 44.22 96 VAL A C 1
ATOM 760 O O . VAL A 1 96 ? -9.364 8.826 -9.865 1.00 44.22 96 VAL A O 1
ATOM 763 N N . LYS A 1 97 ? -7.211 9.326 -10.219 1.00 45.88 97 LYS A N 1
ATOM 764 C CA . LYS A 1 97 ? -7.394 9.525 -11.656 1.00 45.88 97 LYS A CA 1
ATOM 765 C C . LYS A 1 97 ? -7.032 8.220 -12.343 1.00 45.88 97 LYS A C 1
ATOM 767 O O . LYS A 1 97 ? -5.881 7.803 -12.281 1.00 45.88 97 LYS A O 1
ATOM 772 N N . THR A 1 98 ? -7.992 7.597 -13.017 1.00 49.66 98 THR A N 1
ATOM 773 C CA . THR A 1 98 ? -7.656 6.566 -14.000 1.00 49.66 98 THR A CA 1
ATOM 774 C C . THR A 1 98 ? -6.929 7.238 -15.157 1.00 49.66 98 THR A C 1
ATOM 776 O O . THR A 1 98 ? -7.528 8.050 -15.873 1.00 49.66 98 THR A O 1
ATOM 779 N N . GLU A 1 99 ? -5.639 6.966 -15.315 1.00 57.44 99 GLU A N 1
ATOM 780 C CA . GLU A 1 99 ? -4.883 7.417 -16.482 1.00 57.44 99 GLU A CA 1
ATOM 781 C C . GLU A 1 99 ? -5.040 6.361 -17.579 1.00 57.44 99 GLU A C 1
ATOM 783 O O . GLU A 1 99 ? -4.584 5.233 -17.429 1.00 57.44 99 GLU A O 1
ATOM 788 N N . ARG A 1 100 ? -5.748 6.716 -18.660 1.00 58.09 100 ARG A N 1
ATOM 789 C CA . ARG A 1 100 ? -5.928 5.822 -19.809 1.00 58.09 100 ARG A CA 1
ATOM 790 C C . ARG A 1 100 ? -4.723 5.917 -20.724 1.00 58.09 100 ARG A C 1
ATOM 792 O O . ARG A 1 100 ? -4.454 7.007 -21.230 1.00 58.09 100 ARG A O 1
ATOM 799 N N . GLY A 1 101 ? -4.059 4.788 -20.961 1.00 56.91 101 GLY A N 1
ATOM 800 C CA . GLY A 1 101 ? -3.064 4.637 -22.021 1.00 56.91 101 GLY A CA 1
ATOM 801 C C . GLY A 1 101 ? -2.001 5.734 -22.024 1.00 56.91 101 GLY A C 1
ATOM 802 O O . GLY A 1 101 ? -1.849 6.448 -23.017 1.00 56.91 101 GLY A O 1
ATOM 803 N N . MET A 1 102 ? -1.274 5.901 -20.913 1.00 57.41 102 MET A N 1
ATOM 804 C CA . MET A 1 102 ? -0.088 6.761 -20.915 1.00 57.41 102 MET A CA 1
ATOM 805 C C . MET A 1 102 ? 0.928 6.174 -21.903 1.00 57.41 102 MET A C 1
ATOM 807 O O . MET A 1 102 ? 1.443 5.082 -21.671 1.00 57.41 102 MET A O 1
ATOM 811 N N . GLY A 1 103 ? 1.172 6.888 -23.007 1.00 56.72 103 GLY A N 1
ATOM 812 C CA . GLY A 1 103 ? 2.213 6.546 -23.979 1.00 56.72 103 GLY A CA 1
ATOM 813 C C . GLY A 1 103 ? 3.622 6.761 -23.413 1.00 56.72 103 GLY A C 1
ATOM 814 O O . GLY A 1 103 ? 3.769 7.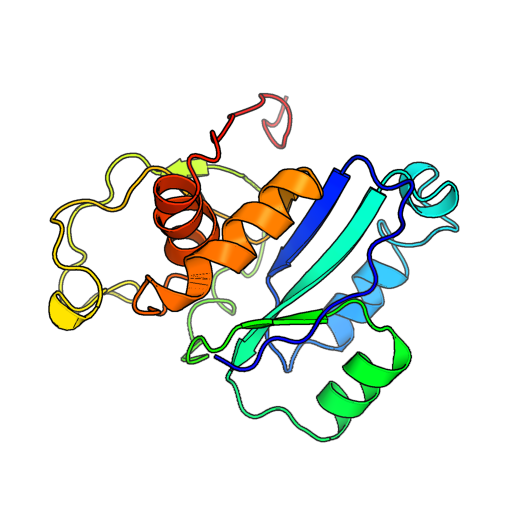356 -22.337 1.00 56.72 103 GLY A O 1
ATOM 815 N N . PRO A 1 104 ? 4.674 6.325 -24.124 1.00 48.94 104 PRO A N 1
ATOM 816 C CA . PRO A 1 104 ? 6.024 6.292 -23.584 1.00 48.94 104 PRO A CA 1
ATOM 817 C C . PRO A 1 104 ? 6.484 7.697 -23.184 1.00 48.94 104 PRO A C 1
ATOM 819 O O . PRO A 1 104 ? 6.510 8.640 -23.984 1.00 48.94 104 PRO A O 1
ATOM 822 N N . ALA A 1 105 ? 6.851 7.861 -21.913 1.00 53.59 105 ALA A N 1
ATOM 823 C CA . ALA A 1 105 ? 7.536 9.064 -21.474 1.00 53.59 105 ALA A CA 1
ATOM 824 C C . ALA A 1 105 ? 8.895 9.141 -22.189 1.00 53.59 105 ALA A C 1
ATOM 826 O O . ALA A 1 105 ? 9.600 8.150 -22.311 1.00 53.59 105 ALA A O 1
ATOM 827 N N . GLN A 1 106 ? 9.281 10.321 -22.672 1.00 50.16 106 GLN A N 1
ATOM 828 C CA . GLN A 1 106 ? 10.622 10.523 -23.228 1.00 50.16 106 GLN A CA 1
ATOM 829 C C . GLN A 1 106 ? 11.683 10.335 -22.130 1.00 50.16 106 GLN A C 1
ATOM 831 O O . GLN A 1 106 ? 11.457 10.752 -20.994 1.00 50.16 106 GLN A O 1
ATOM 836 N N . GLU A 1 107 ? 12.857 9.806 -22.489 1.00 46.59 107 GLU A N 1
ATOM 837 C CA . GLU A 1 107 ? 13.994 9.487 -21.599 1.00 46.59 107 GLU A CA 1
ATOM 838 C C . GLU A 1 107 ? 14.391 10.636 -20.639 1.00 46.59 107 GLU A C 1
ATOM 840 O O . GLU A 1 107 ? 14.880 10.411 -19.537 1.00 46.59 107 GLU A O 1
ATOM 845 N N . LYS A 1 108 ? 14.106 11.894 -21.009 1.00 42.53 108 LYS A N 1
ATOM 846 C CA . LYS A 1 108 ? 14.361 13.100 -20.194 1.00 42.53 108 LYS A CA 1
ATOM 847 C C . LYS A 1 108 ? 13.274 13.444 -19.159 1.00 42.53 108 LYS A C 1
ATOM 849 O O . LYS A 1 108 ? 13.365 14.493 -18.518 1.00 42.53 108 LYS A O 1
ATOM 854 N N . LYS A 1 109 ? 12.226 12.631 -18.989 1.00 51.00 109 LYS A N 1
ATOM 855 C CA . LYS A 1 109 ? 11.137 12.878 -18.023 1.00 51.00 109 LYS A CA 1
ATOM 856 C C . LYS A 1 109 ? 11.216 11.944 -16.816 1.00 51.00 109 LYS A C 1
ATOM 858 O O . LYS A 1 109 ? 11.519 10.768 -16.931 1.00 51.00 109 LYS A O 1
ATOM 863 N N . ARG A 1 110 ? 10.809 12.471 -15.655 1.00 50.78 110 ARG A N 1
ATOM 864 C CA . ARG A 1 110 ? 10.820 11.815 -14.328 1.00 50.78 110 ARG A CA 1
ATOM 865 C C . ARG A 1 110 ? 9.976 10.526 -14.185 1.00 50.78 110 ARG A C 1
ATOM 867 O O . ARG A 1 110 ? 9.891 10.005 -13.082 1.00 50.78 110 ARG A O 1
ATOM 874 N N . ARG A 1 111 ? 9.308 10.052 -15.243 1.00 62.78 111 ARG A N 1
ATOM 875 C CA . ARG A 1 111 ? 8.427 8.862 -15.251 1.00 62.78 111 ARG A CA 1
ATOM 876 C C . ARG A 1 111 ? 8.745 7.923 -16.423 1.00 62.78 111 ARG A C 1
ATOM 878 O O . ARG A 1 111 ? 7.845 7.322 -16.997 1.00 62.78 111 ARG A O 1
ATOM 885 N N . TYR A 1 112 ? 10.005 7.880 -16.843 1.00 66.69 112 TYR A N 1
ATOM 886 C CA . TYR A 1 112 ? 10.445 6.968 -17.892 1.00 66.69 112 TYR A CA 1
ATOM 887 C C . TYR A 1 112 ? 10.416 5.521 -17.389 1.00 66.69 112 TYR A C 1
ATOM 889 O O . TYR A 1 112 ? 10.955 5.226 -16.326 1.00 66.69 112 TYR A O 1
ATOM 897 N N . ILE A 1 113 ? 9.795 4.629 -18.159 1.00 71.25 113 ILE A N 1
ATOM 898 C CA . ILE A 1 113 ? 9.818 3.187 -17.917 1.00 71.25 113 ILE A CA 1
ATOM 899 C C . ILE A 1 113 ? 10.637 2.574 -19.054 1.00 71.25 113 ILE A C 1
ATOM 901 O O . ILE A 1 113 ? 10.249 2.731 -20.212 1.00 71.25 113 ILE A O 1
ATOM 905 N N . PRO A 1 114 ? 11.771 1.911 -18.766 1.00 71.38 114 PRO A N 1
ATOM 906 C CA . PRO A 1 114 ? 12.551 1.251 -19.803 1.00 71.38 114 PRO A CA 1
ATOM 907 C C . PRO A 1 114 ? 11.730 0.164 -20.502 1.00 71.38 114 PRO A C 1
ATOM 909 O O . PRO A 1 114 ? 11.070 -0.625 -19.826 1.00 71.38 114 PRO A O 1
ATOM 912 N N . GLU A 1 115 ? 11.866 0.037 -21.823 1.00 74.75 115 GLU A N 1
ATOM 913 C CA . GLU A 1 115 ? 11.220 -1.029 -22.614 1.00 74.75 115 GLU A CA 1
ATOM 914 C C . GLU A 1 115 ? 11.567 -2.430 -22.080 1.00 74.75 115 GLU A C 1
ATOM 916 O O . GLU A 1 115 ? 10.733 -3.327 -22.022 1.00 74.75 115 GLU A O 1
ATOM 921 N N . SER A 1 116 ? 12.790 -2.596 -21.559 1.00 77.88 116 SER A N 1
ATOM 922 C CA . SER A 1 116 ? 13.207 -3.840 -20.901 1.00 77.88 116 SER A CA 1
ATOM 923 C C . SER A 1 116 ? 12.400 -4.189 -19.643 1.00 77.88 116 SER A C 1
ATOM 925 O O . SER A 1 116 ? 12.466 -5.331 -19.190 1.00 77.88 116 SER A O 1
ATOM 927 N N . SER A 1 117 ? 11.733 -3.217 -19.015 1.00 75.81 117 SER A N 1
ATOM 928 C CA . SER A 1 117 ? 10.877 -3.397 -17.836 1.00 75.81 117 SER A CA 1
ATOM 929 C C . SER A 1 117 ? 9.407 -3.533 -18.213 1.00 75.81 117 SER A C 1
ATOM 931 O O . SER A 1 117 ? 8.694 -4.297 -17.570 1.00 75.81 117 SER A O 1
ATOM 933 N N . PHE A 1 118 ? 8.965 -2.826 -19.252 1.00 80.62 118 PHE A N 1
ATOM 934 C CA . PHE A 1 118 ? 7.613 -2.927 -19.784 1.00 80.62 118 PHE A CA 1
ATOM 935 C C . PHE A 1 118 ? 7.647 -2.653 -21.299 1.00 80.62 118 PHE A C 1
ATOM 937 O O . PHE A 1 118 ? 7.842 -1.502 -21.687 1.00 80.62 118 PHE A O 1
ATOM 944 N N . PRO A 1 119 ? 7.515 -3.687 -22.153 1.00 80.00 119 PRO A N 1
ATOM 945 C CA . PRO A 1 119 ? 7.728 -3.552 -23.596 1.00 80.00 119 PRO A CA 1
ATOM 946 C C . PRO A 1 119 ? 6.509 -3.009 -24.352 1.00 80.00 119 PRO A C 1
ATOM 948 O O . PRO A 1 119 ? 6.601 -2.720 -25.541 1.00 80.00 119 PRO A O 1
ATOM 951 N N . GLU A 1 120 ? 5.347 -2.909 -23.704 1.00 78.88 120 GLU A N 1
ATOM 952 C CA . GLU A 1 120 ? 4.147 -2.389 -24.353 1.00 78.88 120 GLU A CA 1
ATOM 953 C C . GLU A 1 120 ? 4.194 -0.865 -24.478 1.00 78.88 120 GLU A C 1
ATOM 955 O O . GLU A 1 120 ? 4.677 -0.152 -23.600 1.00 78.88 120 GLU A O 1
ATOM 960 N N . GLU A 1 121 ? 3.614 -0.368 -25.569 1.00 72.38 121 GLU A N 1
ATOM 961 C CA . GLU A 1 121 ? 3.578 1.058 -25.895 1.00 72.38 121 GLU A CA 1
ATOM 962 C C . GLU A 1 121 ? 2.744 1.879 -24.899 1.00 72.38 121 GLU A C 1
ATOM 964 O O . GLU A 1 121 ? 3.036 3.050 -24.654 1.00 72.38 121 GLU A O 1
ATOM 969 N N . TYR A 1 122 ? 1.719 1.269 -24.300 1.00 76.94 122 TYR A N 1
ATOM 970 C CA . TYR A 1 122 ? 0.800 1.941 -23.390 1.00 76.94 122 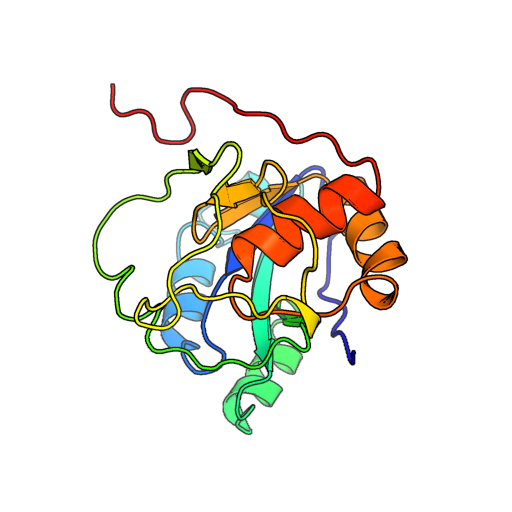TYR A CA 1
ATOM 971 C C . TYR A 1 122 ? 0.677 1.188 -22.075 1.00 76.94 122 TYR A C 1
ATOM 973 O O . TYR A 1 122 ? 0.436 -0.019 -22.053 1.00 76.94 122 TYR A O 1
ATOM 981 N N . LEU A 1 123 ? 0.767 1.928 -20.969 1.00 80.06 123 LEU A N 1
ATOM 982 C CA . LEU A 1 123 ? 0.417 1.384 -19.662 1.00 80.06 123 LEU A CA 1
ATOM 983 C C . LEU A 1 123 ? -1.068 0.984 -19.623 1.00 80.06 123 LEU A C 1
ATOM 985 O O . LEU A 1 123 ? -1.902 1.682 -20.216 1.00 80.06 123 LEU A O 1
ATOM 989 N N . PRO A 1 124 ? -1.417 -0.099 -18.902 1.00 83.69 124 PRO A N 1
ATOM 990 C CA . PRO A 1 124 ? -2.812 -0.414 -18.625 1.00 83.69 124 PRO A CA 1
ATOM 991 C C . PRO A 1 124 ? -3.462 0.719 -17.828 1.00 83.69 124 PRO A C 1
ATOM 993 O O . PRO A 1 124 ? -2.770 1.516 -17.194 1.00 83.69 124 PRO A O 1
ATOM 996 N N . ASP A 1 125 ? -4.794 0.761 -17.818 1.00 83.00 125 ASP A N 1
ATOM 997 C CA . ASP A 1 125 ? -5.519 1.644 -16.908 1.00 83.00 125 ASP A CA 1
ATOM 998 C C . ASP A 1 125 ? -5.040 1.392 -15.471 1.00 83.00 125 ASP A C 1
ATOM 1000 O O . ASP A 1 125 ? -4.952 0.246 -15.033 1.00 83.00 125 ASP A O 1
ATOM 1004 N N . TYR A 1 126 ? -4.718 2.460 -14.746 1.00 83.81 126 TYR A N 1
ATOM 1005 C CA . TYR A 1 126 ? -4.247 2.383 -13.366 1.00 83.81 126 TYR A CA 1
ATOM 1006 C C . TYR A 1 126 ? -4.798 3.537 -12.534 1.00 83.81 126 TYR A C 1
ATOM 1008 O O . TYR A 1 126 ? -5.166 4.592 -13.058 1.00 83.81 126 TYR A O 1
ATOM 1016 N N . CYS A 1 127 ? -4.845 3.347 -11.221 1.00 80.44 127 CYS A N 1
ATOM 1017 C CA . CYS A 1 127 ? -5.219 4.374 -10.264 1.00 80.44 127 CYS A CA 1
ATOM 1018 C C . CYS A 1 127 ? -4.007 5.267 -9.980 1.00 80.44 127 CYS A C 1
ATOM 1020 O O . CYS A 1 127 ? -3.114 4.877 -9.241 1.00 80.44 127 CYS A O 1
ATOM 1022 N N . SER A 1 128 ? -3.970 6.478 -10.534 1.00 77.00 128 SER A N 1
ATOM 1023 C CA . SER A 1 128 ? -2.951 7.476 -10.188 1.00 77.00 128 SER A CA 1
ATOM 1024 C C . SER A 1 128 ? -3.265 8.064 -8.818 1.00 77.00 128 SER A C 1
ATOM 1026 O O . SER A 1 128 ? -4.400 8.476 -8.585 1.00 77.00 128 SER A O 1
ATOM 1028 N N . GLY A 1 129 ? -2.298 8.101 -7.898 1.00 74.31 129 GLY A N 1
ATOM 1029 C CA . GLY A 1 129 ? -2.523 8.667 -6.565 1.00 74.31 129 GLY A CA 1
ATOM 1030 C C . GLY A 1 129 ? -1.522 8.196 -5.516 1.00 74.31 129 GLY A C 1
ATOM 1031 O O . GLY A 1 129 ? -0.458 7.693 -5.862 1.00 74.31 129 GLY A O 1
ATOM 1032 N N . PRO A 1 130 ? -1.781 8.470 -4.231 1.00 76.12 130 PRO A N 1
ATOM 1033 C CA . PRO A 1 130 ? -1.056 7.854 -3.123 1.00 76.12 130 PRO A CA 1
ATOM 1034 C C . PRO A 1 130 ? -1.936 6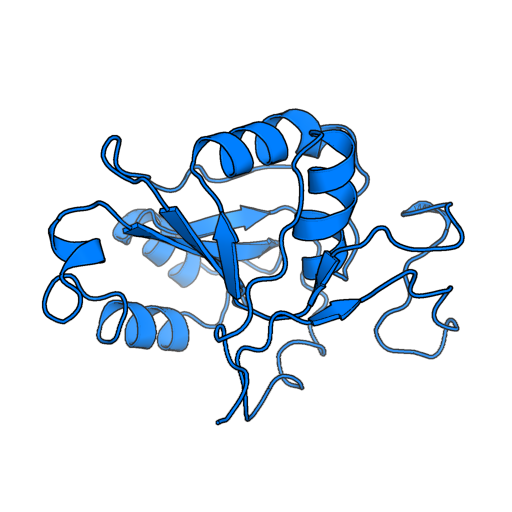.890 -2.310 1.00 76.12 130 PRO A C 1
ATOM 1036 O O . PRO A 1 130 ? -1.493 6.380 -1.285 1.00 76.12 130 PRO A O 1
ATOM 1039 N N . THR A 1 131 ? -3.210 6.707 -2.675 1.00 83.81 131 THR A N 1
ATOM 1040 C CA . THR A 1 131 ? -4.166 5.934 -1.872 1.00 83.81 131 THR A CA 1
ATOM 1041 C C . THR A 1 131 ? -5.184 5.219 -2.748 1.00 83.81 131 THR A C 1
ATOM 1043 O O . THR A 1 131 ? -5.785 5.847 -3.621 1.00 83.81 131 THR A O 1
ATOM 1046 N N . TYR A 1 132 ? -5.403 3.931 -2.480 1.00 85.94 132 TYR A N 1
ATOM 1047 C CA . TYR A 1 132 ? -6.309 3.062 -3.238 1.00 85.94 132 TYR A CA 1
ATOM 1048 C C . TYR A 1 132 ? -7.170 2.226 -2.302 1.00 85.94 132 TYR A C 1
ATOM 1050 O O . TYR A 1 132 ? -6.732 1.855 -1.214 1.00 85.94 132 TYR A O 1
ATOM 1058 N N . LEU A 1 133 ? -8.374 1.890 -2.758 1.00 89.31 133 LEU A N 1
ATOM 1059 C CA . LEU A 1 133 ? -9.249 0.938 -2.087 1.00 89.31 133 LEU A CA 1
ATOM 1060 C C . LEU A 1 133 ? -9.322 -0.352 -2.889 1.00 89.31 133 LEU A C 1
ATOM 1062 O O . LEU A 1 133 ? -9.458 -0.320 -4.112 1.00 89.31 133 LEU A O 1
ATOM 1066 N N . MET A 1 134 ? -9.265 -1.480 -2.196 1.00 90.06 134 MET A N 1
ATOM 1067 C CA . MET A 1 134 ? -9.472 -2.798 -2.788 1.00 90.06 134 MET A CA 1
ATOM 1068 C C . MET A 1 134 ? -10.070 -3.755 -1.768 1.00 90.06 134 MET A C 1
ATOM 1070 O O . MET A 1 134 ? -9.991 -3.518 -0.568 1.00 90.06 134 MET A O 1
ATOM 1074 N N . THR A 1 135 ? -10.668 -4.845 -2.231 1.00 92.81 135 THR A N 1
ATOM 1075 C CA . THR A 1 135 ? -11.071 -5.935 -1.337 1.00 92.81 135 THR A CA 1
ATOM 1076 C C . THR A 1 135 ? -9.845 -6.766 -0.940 1.00 92.81 135 THR A C 1
ATOM 1078 O O . THR A 1 135 ? -8.850 -6.771 -1.675 1.00 92.81 135 THR A O 1
ATOM 1081 N N . PRO A 1 136 ? -9.894 -7.530 0.166 1.00 90.81 136 PRO A N 1
ATOM 1082 C CA . PRO A 1 136 ? -8.832 -8.482 0.484 1.00 90.81 136 PRO A CA 1
ATOM 1083 C C . PRO A 1 136 ? -8.574 -9.485 -0.638 1.00 90.81 136 PRO A C 1
ATOM 1085 O O . PRO A 1 136 ? -7.423 -9.719 -0.981 1.00 90.81 136 PRO A O 1
ATOM 1088 N N . ALA A 1 137 ? -9.633 -9.999 -1.273 1.00 90.00 137 ALA A N 1
ATOM 1089 C CA . ALA A 1 137 ? -9.511 -10.919 -2.403 1.00 90.00 137 ALA A CA 1
ATOM 1090 C C . ALA A 1 137 ? -8.751 -10.298 -3.586 1.00 90.00 137 ALA A C 1
ATOM 1092 O O . ALA A 1 137 ? -7.926 -10.966 -4.203 1.00 90.00 137 ALA A O 1
ATOM 1093 N N . ALA A 1 138 ? -8.989 -9.015 -3.880 1.00 92.00 138 ALA A N 1
ATOM 1094 C CA . ALA A 1 138 ? -8.240 -8.311 -4.912 1.00 92.00 138 ALA A CA 1
ATOM 1095 C C . ALA A 1 138 ? -6.760 -8.182 -4.530 1.00 92.00 138 ALA A C 1
ATOM 1097 O O . ALA A 1 138 ? -5.912 -8.530 -5.343 1.00 92.00 138 ALA A O 1
ATOM 1098 N N . LEU A 1 139 ? -6.437 -7.761 -3.300 1.00 90.06 139 LEU A N 1
ATOM 1099 C CA . LEU A 1 139 ? -5.043 -7.689 -2.846 1.00 90.06 139 LEU A CA 1
ATOM 1100 C C . LEU A 1 139 ? -4.348 -9.056 -2.924 1.00 90.06 139 LEU A C 1
ATOM 1102 O O . LEU A 1 139 ? -3.226 -9.131 -3.417 1.00 90.06 139 LEU A O 1
ATOM 1106 N N . THR A 1 140 ? -5.011 -10.129 -2.484 1.00 89.94 140 THR A N 1
ATOM 1107 C CA . THR A 1 140 ? -4.492 -11.499 -2.594 1.00 89.94 140 THR A CA 1
ATOM 1108 C C . THR A 1 140 ? -4.183 -11.858 -4.045 1.00 89.94 140 THR A C 1
ATOM 1110 O O . THR A 1 140 ? -3.061 -12.265 -4.328 1.00 89.94 140 THR A O 1
ATOM 1113 N N . ALA A 1 141 ? -5.115 -11.614 -4.969 1.00 90.81 141 ALA A N 1
ATOM 1114 C CA . ALA A 1 141 ? -4.914 -11.903 -6.388 1.00 90.81 141 ALA A CA 1
ATOM 1115 C C . ALA A 1 141 ? -3.736 -11.109 -6.992 1.00 90.81 141 ALA A C 1
ATOM 1117 O O . ALA A 1 141 ? -2.948 -11.660 -7.757 1.00 90.81 141 ALA A O 1
ATOM 1118 N N . LEU A 1 142 ? -3.553 -9.835 -6.607 1.00 89.69 142 LEU A N 1
ATOM 1119 C CA . LEU A 1 142 ? -2.380 -9.048 -7.024 1.00 89.69 142 LEU A CA 1
ATOM 1120 C C . LEU A 1 142 ? -1.066 -9.665 -6.517 1.00 89.69 142 LEU A C 1
ATOM 1122 O O . LEU A 1 142 ? -0.067 -9.665 -7.234 1.00 89.69 142 LEU A O 1
ATOM 1126 N N . MET A 1 143 ? -1.056 -10.167 -5.280 1.00 86.44 143 MET A N 1
ATOM 1127 C CA . MET A 1 143 ? 0.130 -10.772 -4.660 1.00 86.44 143 MET A CA 1
ATOM 1128 C C . MET A 1 143 ? 0.481 -12.142 -5.244 1.00 86.44 143 MET A C 1
ATOM 1130 O O . MET A 1 143 ? 1.651 -12.518 -5.216 1.00 86.44 143 MET A O 1
ATOM 1134 N N . GLU A 1 144 ? -0.483 -12.873 -5.801 1.00 89.88 144 GLU A N 1
ATOM 1135 C CA . GLU A 1 144 ? -0.239 -14.157 -6.471 1.00 89.88 144 GLU A CA 1
ATOM 1136 C C . GLU A 1 144 ? 0.528 -13.980 -7.789 1.00 89.88 144 GLU A C 1
ATOM 1138 O O . GLU A 1 144 ? 1.459 -14.736 -8.064 1.00 89.88 144 GLU A O 1
ATOM 1143 N N . VAL A 1 145 ? 0.213 -12.932 -8.557 1.00 89.62 145 VAL A N 1
ATOM 1144 C CA . VAL A 1 145 ? 0.816 -12.673 -9.882 1.00 89.62 145 VAL A CA 1
ATOM 1145 C C . VAL A 1 145 ? 2.037 -11.753 -9.841 1.00 89.62 145 VAL A C 1
ATOM 1147 O O . VAL A 1 145 ? 2.666 -11.492 -10.865 1.00 89.62 145 VAL A O 1
ATOM 1150 N N . VAL A 1 146 ? 2.401 -11.230 -8.668 1.00 85.44 146 VAL A N 1
ATOM 1151 C CA . VAL A 1 146 ? 3.465 -10.219 -8.537 1.00 85.44 146 VAL A CA 1
ATOM 1152 C C . VAL A 1 146 ? 4.823 -10.689 -9.069 1.00 85.44 146 VAL A C 1
ATOM 1154 O O . VAL A 1 146 ? 5.622 -9.883 -9.539 1.00 85.44 146 VAL A O 1
ATOM 1157 N N . TRP A 1 147 ? 5.074 -11.996 -9.023 1.00 84.06 147 TRP A N 1
ATOM 1158 C CA . TRP A 1 147 ? 6.309 -12.628 -9.487 1.00 84.06 147 TRP A CA 1
ATOM 1159 C C . TRP A 1 147 ? 6.397 -12.759 -11.009 1.00 84.06 147 TRP A C 1
ATOM 1161 O O . TRP A 1 147 ? 7.480 -13.017 -11.532 1.00 84.06 147 TRP A O 1
ATOM 1171 N N . GLU A 1 148 ? 5.280 -12.584 -11.712 1.00 88.44 148 GLU A N 1
ATOM 1172 C CA . GLU A 1 148 ? 5.200 -12.685 -13.170 1.00 88.44 148 GLU A CA 1
ATOM 1173 C C . GLU A 1 148 ? 5.598 -11.377 -13.865 1.00 88.44 148 GLU A C 1
ATOM 1175 O O . GLU A 1 148 ? 5.926 -11.372 -15.051 1.00 88.44 148 GLU A O 1
ATOM 1180 N N . ALA A 1 149 ? 5.593 -10.258 -13.134 1.00 83.25 149 ALA A N 1
ATOM 1181 C CA . ALA A 1 149 ? 5.860 -8.936 -13.680 1.00 83.25 149 ALA A CA 1
ATOM 1182 C C . ALA A 1 149 ? 7.247 -8.416 -13.286 1.00 83.25 149 ALA A C 1
ATOM 1184 O O . ALA A 1 149 ? 7.685 -8.517 -12.137 1.00 83.25 149 ALA A O 1
ATOM 1185 N N . LYS A 1 150 ? 7.924 -7.763 -14.236 1.00 82.12 150 LYS A N 1
ATOM 1186 C CA . LYS A 1 150 ? 9.135 -7.001 -13.936 1.00 82.12 150 LYS A CA 1
ATOM 1187 C C . LYS A 1 150 ? 8.759 -5.661 -13.311 1.00 82.12 150 LYS A C 1
ATOM 1189 O O . LYS A 1 150 ? 8.002 -4.877 -13.876 1.00 82.12 150 LYS A O 1
ATOM 1194 N N . VAL A 1 151 ? 9.314 -5.411 -12.133 1.00 78.75 151 VAL A N 1
ATOM 1195 C CA . VAL A 1 151 ? 9.046 -4.211 -11.345 1.00 78.75 151 VAL A CA 1
ATOM 1196 C C . VAL A 1 151 ? 9.663 -2.960 -11.992 1.00 78.75 151 VAL A C 1
ATOM 1198 O O . VAL A 1 151 ? 10.775 -3.012 -12.523 1.00 78.75 151 VAL A O 1
ATOM 1201 N N . PHE A 1 152 ? 8.959 -1.825 -11.923 1.00 75.38 152 PHE A N 1
ATOM 1202 C CA . PHE A 1 152 ? 9.433 -0.508 -12.370 1.00 75.38 152 PHE A CA 1
ATOM 1203 C C . PHE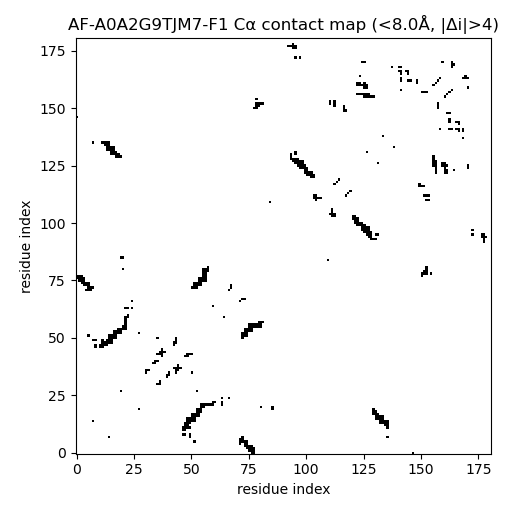 A 1 152 ? 8.973 0.624 -11.432 1.00 75.38 152 PHE A C 1
ATOM 1205 O O . PHE A 1 152 ? 8.104 0.433 -10.587 1.00 75.38 152 PHE A O 1
ATOM 1212 N N . GLU A 1 153 ? 9.571 1.811 -11.585 1.00 70.44 153 GLU A N 1
ATOM 1213 C CA . GLU A 1 153 ? 9.505 2.922 -10.613 1.00 70.44 153 GLU A CA 1
ATOM 1214 C C . GLU A 1 153 ? 8.120 3.570 -10.448 1.00 70.44 153 GLU A C 1
ATOM 1216 O O . GLU A 1 153 ?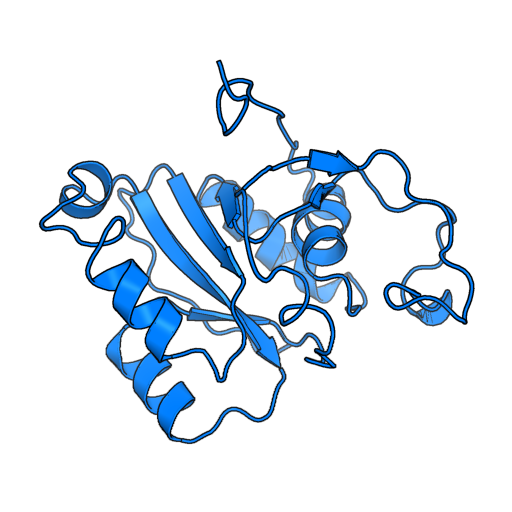 7.824 4.186 -9.423 1.00 70.44 153 GLU A O 1
ATOM 1221 N N . VAL A 1 154 ? 7.261 3.466 -11.462 1.00 74.81 154 VAL A N 1
ATOM 1222 C CA . VAL A 1 154 ? 5.896 4.005 -11.433 1.00 74.81 154 VAL A CA 1
ATOM 1223 C C . VAL A 1 154 ? 4.997 3.021 -10.673 1.00 74.81 154 VAL A C 1
ATOM 1225 O O . VAL A 1 154 ? 4.250 2.247 -11.264 1.00 74.81 154 VAL A O 1
ATOM 1228 N N . GLU A 1 155 ? 5.133 3.030 -9.344 1.00 76.12 155 GLU A N 1
ATOM 1229 C CA . GLU A 1 155 ? 4.482 2.111 -8.394 1.00 76.12 155 GLU A CA 1
ATOM 1230 C C . GLU A 1 155 ? 2.967 2.006 -8.600 1.00 76.12 155 GLU A C 1
ATOM 1232 O O . GLU A 1 155 ? 2.410 0.912 -8.565 1.00 76.12 155 GLU A O 1
ATOM 1237 N N . ASP A 1 156 ? 2.301 3.136 -8.837 1.00 79.56 156 ASP A N 1
ATOM 1238 C CA . ASP A 1 156 ? 0.855 3.194 -9.008 1.00 79.56 156 ASP A CA 1
ATOM 1239 C C . ASP A 1 156 ? 0.407 2.474 -10.288 1.00 79.56 156 ASP A C 1
ATOM 1241 O O . ASP A 1 156 ? -0.516 1.655 -10.241 1.00 79.56 156 ASP A O 1
ATOM 1245 N N . ALA A 1 157 ? 1.133 2.663 -11.391 1.00 81.19 157 ALA A N 1
ATOM 1246 C CA . ALA A 1 157 ? 0.925 1.917 -12.631 1.00 81.19 157 ALA A CA 1
ATOM 1247 C C . ALA A 1 157 ? 1.312 0.434 -12.526 1.00 81.19 157 ALA A C 1
ATOM 1249 O O . ALA A 1 157 ? 0.611 -0.420 -13.073 1.00 81.19 157 ALA A O 1
ATOM 1250 N N . PHE A 1 158 ? 2.388 0.103 -11.808 1.00 83.88 158 PHE A N 1
ATOM 1251 C CA . PHE A 1 158 ? 2.781 -1.287 -11.582 1.00 83.88 158 PHE A CA 1
ATOM 1252 C C . PHE A 1 158 ? 1.717 -2.030 -10.763 1.00 83.88 158 PHE A C 1
ATOM 1254 O O . PHE A 1 158 ? 1.155 -3.025 -11.220 1.00 83.88 158 PHE A O 1
ATOM 1261 N N . PHE A 1 159 ? 1.390 -1.514 -9.577 1.00 84.31 159 PHE A N 1
ATOM 1262 C CA . PHE A 1 159 ? 0.538 -2.194 -8.607 1.00 84.31 159 PHE A CA 1
ATOM 1263 C C . PHE A 1 159 ? -0.935 -2.201 -9.018 1.00 84.31 159 PHE A C 1
ATOM 1265 O O . PHE A 1 159 ? -1.576 -3.247 -9.013 1.00 84.31 159 PHE A O 1
ATOM 1272 N N . THR A 1 160 ? -1.485 -1.043 -9.396 1.00 87.31 160 THR A N 1
ATOM 1273 C CA . THR A 1 160 ? -2.924 -0.930 -9.696 1.00 87.31 160 THR A CA 1
ATOM 1274 C C . THR A 1 160 ? -3.260 -1.111 -11.171 1.00 87.31 160 THR A C 1
ATOM 1276 O O . THR A 1 160 ? -4.435 -1.238 -11.485 1.00 87.31 160 THR A O 1
ATOM 1279 N N . GLY A 1 161 ? -2.260 -1.139 -12.057 1.00 88.12 161 GLY A N 1
ATOM 1280 C CA . GLY A 1 161 ? -2.440 -1.364 -13.491 1.00 88.12 161 GLY A CA 1
ATOM 1281 C C . GLY A 1 161 ? -1.936 -2.730 -13.940 1.00 88.12 161 GLY A C 1
ATOM 1282 O O . GLY A 1 161 ? -2.727 -3.598 -14.304 1.00 88.12 161 GLY A O 1
ATOM 1283 N N . VAL A 1 162 ? -0.616 -2.938 -13.917 1.00 89.12 162 VAL A N 1
ATOM 1284 C CA . VAL A 1 162 ? 0.013 -4.164 -14.444 1.00 89.12 162 VAL A CA 1
ATOM 1285 C C . VAL A 1 162 ? -0.424 -5.398 -13.663 1.00 89.12 162 VAL A C 1
ATOM 1287 O O . VAL A 1 162 ? -0.946 -6.332 -14.273 1.00 89.12 162 VAL A O 1
ATOM 1290 N N . LEU A 1 163 ? -0.283 -5.395 -12.333 1.00 90.12 163 LEU A N 1
ATOM 1291 C CA . LEU A 1 163 ? -0.703 -6.537 -11.513 1.00 90.12 163 LEU A CA 1
ATOM 1292 C C . LEU A 1 163 ? -2.217 -6.750 -11.575 1.00 90.12 163 LEU A C 1
ATOM 1294 O O . LEU A 1 163 ? -2.669 -7.887 -11.651 1.00 90.12 163 LE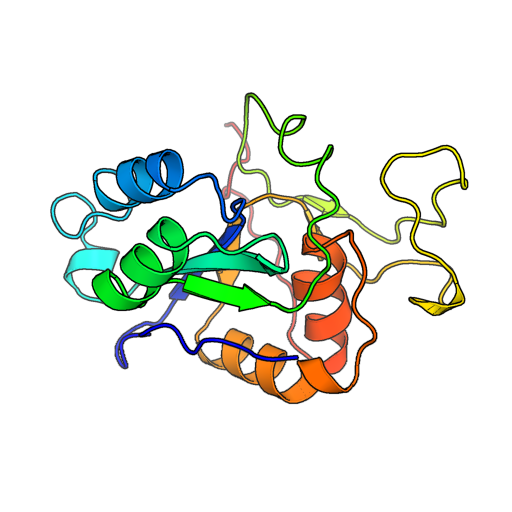U A O 1
ATOM 1298 N N . ALA A 1 164 ? -3.005 -5.670 -11.606 1.00 90.81 164 ALA A N 1
ATOM 1299 C CA . ALA A 1 164 ? -4.458 -5.773 -11.714 1.00 90.81 164 ALA A CA 1
ATOM 1300 C C . ALA A 1 164 ? -4.883 -6.438 -13.026 1.00 90.81 164 ALA A C 1
ATOM 1302 O O . ALA A 1 164 ? -5.731 -7.329 -13.018 1.00 90.81 164 ALA A O 1
ATOM 1303 N N . ARG A 1 165 ? -4.245 -6.067 -14.142 1.00 90.25 165 ARG A N 1
ATOM 1304 C CA . ARG A 1 165 ? -4.485 -6.689 -15.445 1.00 90.25 165 ARG A CA 1
ATOM 1305 C C . ARG A 1 165 ? -4.092 -8.166 -15.455 1.00 90.25 165 ARG A C 1
ATOM 1307 O O . ARG A 1 165 ? -4.870 -8.972 -15.954 1.00 90.25 165 ARG A O 1
ATOM 1314 N N . LEU A 1 166 ? -2.926 -8.516 -14.905 1.00 91.81 166 LEU A N 1
ATOM 1315 C CA . LEU A 1 166 ? -2.461 -9.909 -14.828 1.00 91.81 166 LEU A CA 1
ATOM 1316 C C . LEU A 1 166 ? -3.384 -10.774 -13.961 1.00 91.81 166 LEU A C 1
ATOM 1318 O O . LEU A 1 166 ? -3.762 -11.868 -14.364 1.00 91.81 166 LEU A O 1
ATOM 1322 N N . ALA A 1 167 ? -3.818 -10.250 -12.815 1.00 92.62 167 ALA A N 1
ATOM 1323 C CA . ALA A 1 167 ? -4.709 -10.938 -11.884 1.00 92.62 167 ALA A CA 1
ATOM 1324 C C . ALA A 1 167 ? -6.186 -10.955 -12.327 1.00 92.62 167 ALA A C 1
ATOM 1326 O O . ALA A 1 167 ? -7.037 -11.492 -11.619 1.00 92.62 167 ALA A O 1
ATOM 1327 N N . GLY A 1 168 ? -6.537 -10.311 -13.449 1.00 91.38 168 GLY A N 1
ATOM 1328 C CA . GLY A 1 168 ? -7.932 -10.145 -13.872 1.00 91.38 168 GLY A CA 1
ATOM 1329 C C . GLY A 1 168 ? -8.776 -9.292 -12.911 1.00 91.38 168 GLY A C 1
ATOM 1330 O O . GLY A 1 168 ? -10.008 -9.367 -12.922 1.00 91.38 168 GLY A O 1
ATOM 1331 N N . VAL A 1 169 ? -8.137 -8.474 -12.070 1.00 91.19 169 VAL A N 1
ATOM 1332 C CA . VAL A 1 169 ? -8.803 -7.575 -11.124 1.00 91.19 169 VAL A CA 1
ATOM 1333 C C . VAL A 1 169 ? -9.341 -6.364 -11.878 1.00 91.19 169 VAL A C 1
ATOM 1335 O O . VAL A 1 169 ? -8.607 -5.585 -12.485 1.00 91.19 169 VAL A O 1
ATOM 1338 N N . ARG A 1 170 ? -10.660 -6.172 -11.818 1.00 88.44 170 ARG A N 1
ATOM 1339 C CA . ARG A 1 170 ? -11.324 -5.048 -12.478 1.00 88.44 170 ARG A CA 1
ATOM 1340 C C . ARG A 1 170 ? -11.202 -3.766 -11.657 1.00 88.44 170 ARG A C 1
ATOM 1342 O O . ARG A 1 170 ? -11.736 -3.680 -10.553 1.00 88.44 170 ARG A O 1
ATOM 1349 N N . ILE A 1 171 ? -10.627 -2.734 -12.264 1.00 83.94 171 ILE A N 1
ATOM 1350 C CA . ILE A 1 171 ? -10.601 -1.374 -11.719 1.00 83.94 171 ILE A CA 1
ATOM 1351 C C . ILE A 1 171 ? -11.975 -0.721 -11.912 1.00 83.94 171 ILE A C 1
ATOM 1353 O O . ILE A 1 171 ? -12.593 -0.831 -12.977 1.00 83.94 171 ILE A O 1
ATOM 1357 N N . ARG A 1 172 ? -12.467 -0.038 -10.875 1.00 81.12 172 ARG A N 1
ATOM 1358 C CA . ARG A 1 172 ? -13.691 0.769 -10.932 1.00 81.12 172 ARG A CA 1
ATOM 1359 C C . ARG A 1 172 ? -13.390 2.202 -10.527 1.00 81.12 172 ARG A C 1
ATOM 1361 O O . ARG A 1 172 ? -12.727 2.441 -9.523 1.00 81.12 172 ARG A O 1
ATOM 1368 N N . THR A 1 173 ? -13.906 3.141 -11.310 1.00 71.25 173 THR A N 1
ATOM 1369 C CA . THR A 1 173 ? -13.901 4.562 -10.970 1.00 71.25 173 THR A CA 1
ATOM 1370 C C . THR A 1 173 ? -15.227 4.894 -10.306 1.00 71.25 173 THR A C 1
ATOM 1372 O O . THR A 1 173 ? -16.266 4.843 -10.961 1.00 71.25 173 THR A O 1
ATOM 1375 N N . GLU A 1 174 ? -15.191 5.248 -9.027 1.00 66.75 174 GLU A N 1
ATOM 1376 C CA . GLU A 1 174 ? -16.368 5.713 -8.294 1.00 66.75 174 GLU A CA 1
ATOM 1377 C C . GLU A 1 174 ? -16.309 7.237 -8.139 1.00 66.75 174 GLU A C 1
ATOM 1379 O O . GLU A 1 174 ? -15.308 7.784 -7.670 1.00 66.75 174 GLU A O 1
ATOM 1384 N N . ARG A 1 175 ? -17.378 7.933 -8.555 1.00 57.66 175 ARG A N 1
ATOM 1385 C CA . ARG A 1 175 ? -17.508 9.390 -8.366 1.00 57.66 175 ARG A CA 1
ATOM 1386 C C . ARG A 1 175 ? -17.718 9.701 -6.887 1.00 57.66 175 ARG A C 1
ATOM 1388 O O . ARG A 1 175 ? -18.364 8.936 -6.177 1.00 57.66 175 ARG A O 1
ATOM 1395 N N . GLY A 1 176 ? -17.199 10.832 -6.422 1.00 54.47 176 GLY A N 1
ATOM 1396 C CA . GLY A 1 176 ? -17.302 11.236 -5.011 1.00 54.47 176 GLY A CA 1
ATOM 1397 C C . GLY A 1 176 ? -16.166 10.732 -4.114 1.00 54.47 176 GLY A C 1
ATOM 1398 O O . GLY A 1 176 ? -15.949 11.298 -3.044 1.00 54.47 176 GLY A O 1
ATOM 1399 N N . PHE A 1 177 ? -15.335 9.795 -4.588 1.00 53.16 177 PHE A N 1
ATOM 1400 C CA . PHE A 1 177 ? -13.945 9.729 -4.140 1.00 53.16 177 PHE A CA 1
ATOM 1401 C C . PHE A 1 177 ? -13.199 10.922 -4.757 1.00 53.16 177 PHE A C 1
ATOM 1403 O O . PHE A 1 177 ? -12.500 10.795 -5.759 1.00 53.16 177 PHE A O 1
ATOM 1410 N N . TRP A 1 178 ? -13.362 12.085 -4.114 1.00 53.50 178 TRP A N 1
ATOM 1411 C CA . TRP A 1 178 ? -12.591 13.319 -4.328 1.00 53.50 178 TRP A CA 1
ATOM 1412 C C . TRP A 1 178 ? -12.956 14.201 -5.526 1.00 53.50 178 TRP A C 1
ATOM 1414 O O . TRP A 1 178 ? -12.222 15.146 -5.831 1.00 53.50 178 TRP A O 1
ATOM 1424 N N . ASP A 1 179 ? -14.121 13.988 -6.137 1.00 42.62 179 ASP A N 1
ATOM 1425 C CA . ASP A 1 179 ? -14.768 15.068 -6.881 1.00 42.62 179 ASP A CA 1
ATOM 1426 C C . ASP A 1 179 ? -15.138 16.157 -5.866 1.00 42.62 179 ASP A C 1
ATOM 1428 O O . ASP A 1 179 ? -15.909 15.914 -4.934 1.00 42.62 179 ASP A O 1
ATOM 1432 N N . ARG A 1 180 ? -14.554 17.356 -5.994 1.00 41.28 180 ARG A N 1
ATOM 1433 C CA . ARG A 1 180 ? -15.125 18.504 -5.287 1.00 41.28 180 ARG A CA 1
ATOM 1434 C C . ARG A 1 180 ? -16.553 18.672 -5.804 1.00 41.28 180 ARG A C 1
ATOM 1436 O O . ARG A 1 180 ? -16.740 18.714 -7.020 1.00 41.28 180 ARG A O 1
ATOM 1443 N N . LEU A 1 181 ? -17.512 18.760 -4.883 1.00 37.38 181 LEU A N 1
ATOM 1444 C CA . LEU A 1 181 ? -18.786 19.425 -5.155 1.00 37.38 181 LEU A CA 1
ATOM 1445 C C . LEU A 1 181 ? -18.527 20.810 -5.765 1.00 37.38 181 LEU A C 1
ATOM 1447 O O . LEU A 1 181 ? -17.551 21.470 -5.323 1.00 37.38 181 LEU A O 1
#

Nearest PDB structures (foldseek):
  3ewl-assembly2_B  TM=5.972E-01  e=1.032E-01  Bacteroides fragilis NCTC 9343
  3eur-assembly1_A  TM=6.205E-01  e=1.424E-01  Bacteroides fragilis NCTC 9343
  3me8-assembly1_A  TM=3.771E-01  e=9.075E-02  Aquifex aeolicus
  3lwa-assembly1_A  TM=4.024E-01  e=6.682E-01  Corynebacterium glutamicum
  8be7-assembly1_R  TM=4.346E-01  e=4.325E+00  Homo sapiens

Radius of gyration: 16.16 Å; Cα contacts (8 Å, |Δi|>4): 292; chains: 1; bounding box: 36×34×44 Å